Protein AF-A0A955FDB0-F1 (afdb_monomer_lite)

Sequence (196 aa):
MTDVDNLSTQLRLHGNIPQTVLEDDIQNKITALCETAIPAAVTSTDHKVEHRVDESGHRKRVITWLGKTAIELAEAGREYHFSDEAHERVAIEIQEAVDAQENLAAGTAKVFISPKMTEKDASKAVAMAENLYDEDSVRVSRAITDEKGEIVGRTMQSLLVRDIPLSAWVAMLEDEANIFGRSFDIEDRDSALSIM

Foldseek 3Di:
DAQQVLVVVVCVPPPDDDVLVVVVNVVVVVVVCQCVVDAFDKDKDKWFWDWDQDPVRDTFIFTDDSNDTQLVVLVCQVVSADDPLSVLVSVVSNVVSVCCRVPADAPDKDKDKQQAFFCVSPNPVRSVSNRRHFWIKIKIKHFDADPVRDGGIMMIIMTTHGDDDLVVLQVQQQDCPHPVNHHDDQPDSRGSSSSD

Structure (mmCIF, N/CA/C/O backbone):
data_AF-A0A955FDB0-F1
#
_entry.id   AF-A0A955FDB0-F1
#
loop_
_atom_site.group_PDB
_atom_site.id
_atom_site.type_symbol
_atom_site.label_atom_id
_atom_site.label_alt_id
_atom_site.label_comp_id
_atom_site.label_asym_id
_atom_site.label_entity_id
_atom_site.label_seq_id
_atom_site.pdbx_PDB_ins_code
_atom_site.Cartn_x
_atom_site.Cartn_y
_atom_site.Cartn_z
_atom_site.occupancy
_atom_site.B_iso_or_equiv
_atom_site.auth_seq_id
_atom_site.auth_comp_id
_atom_site.auth_asym_id
_atom_site.auth_atom_id
_atom_site.pdbx_PDB_model_num
ATOM 1 N N . MET A 1 1 ? 15.289 -6.212 0.039 1.00 39.00 1 MET A N 1
ATOM 2 C CA . MET A 1 1 ? 16.371 -5.236 0.339 1.00 39.00 1 MET A CA 1
ATOM 3 C C . MET A 1 1 ? 15.795 -3.828 0.186 1.00 39.00 1 MET A C 1
ATOM 5 O O . MET A 1 1 ? 16.240 -3.050 -0.640 1.00 39.00 1 MET A O 1
ATOM 9 N N . THR A 1 2 ? 14.706 -3.533 0.895 1.00 43.69 2 THR A N 1
ATOM 10 C CA . THR A 1 2 ? 13.618 -2.779 0.243 1.00 43.69 2 THR A CA 1
ATOM 11 C C . THR A 1 2 ? 13.486 -1.322 0.698 1.00 43.69 2 THR A C 1
ATOM 13 O O . THR A 1 2 ? 13.374 -0.471 -0.167 1.00 43.69 2 THR A O 1
ATOM 16 N N . ASP A 1 3 ? 13.714 -0.990 1.973 1.00 41.91 3 ASP A N 1
ATOM 17 C CA . ASP A 1 3 ? 13.825 0.422 2.425 1.00 41.91 3 ASP A CA 1
ATOM 18 C C . ASP A 1 3 ? 15.178 0.731 3.092 1.00 41.91 3 ASP A C 1
ATOM 20 O O . ASP A 1 3 ? 15.683 1.854 3.103 1.00 41.91 3 ASP A O 1
ATOM 24 N N . VAL A 1 4 ? 15.820 -0.315 3.609 1.00 38.53 4 VAL A N 1
ATOM 25 C CA . VAL A 1 4 ? 17.031 -0.259 4.435 1.00 38.53 4 VAL A CA 1
ATOM 26 C C . VAL A 1 4 ? 18.294 0.019 3.628 1.00 38.53 4 VAL A C 1
ATOM 28 O O . VAL A 1 4 ? 19.176 0.735 4.101 1.00 38.53 4 VAL A O 1
ATOM 31 N N . ASP A 1 5 ? 18.411 -0.553 2.429 1.00 40.97 5 ASP A N 1
ATOM 32 C CA . ASP A 1 5 ? 19.588 -0.358 1.581 1.00 40.97 5 ASP A CA 1
ATOM 33 C C . ASP A 1 5 ? 19.542 0.990 0.862 1.00 40.97 5 ASP A C 1
ATOM 35 O O . ASP A 1 5 ? 20.588 1.624 0.716 1.00 40.97 5 ASP A O 1
ATOM 39 N N . ASN A 1 6 ? 18.347 1.494 0.528 1.00 44.16 6 ASN A N 1
ATOM 40 C CA . ASN A 1 6 ? 18.182 2.874 0.073 1.00 44.16 6 ASN A CA 1
ATOM 41 C C . ASN A 1 6 ? 18.517 3.856 1.186 1.00 44.16 6 ASN A C 1
ATOM 43 O O . ASN A 1 6 ? 19.336 4.747 0.958 1.00 44.16 6 ASN A O 1
ATOM 47 N N . LEU A 1 7 ? 18.031 3.633 2.413 1.00 43.62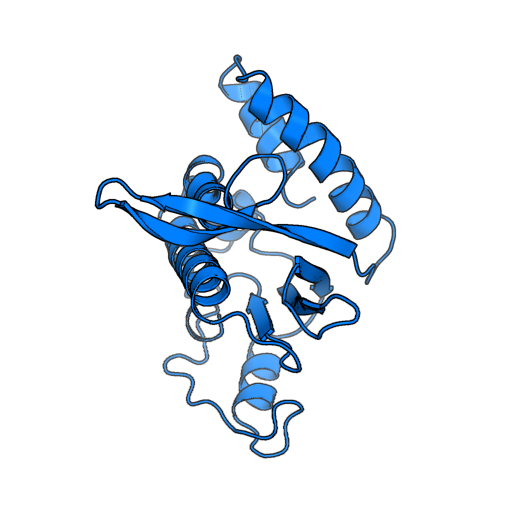 7 LEU A N 1
ATOM 48 C CA . LEU A 1 7 ? 18.454 4.444 3.547 1.00 43.62 7 LEU A CA 1
ATOM 49 C C . LEU A 1 7 ? 19.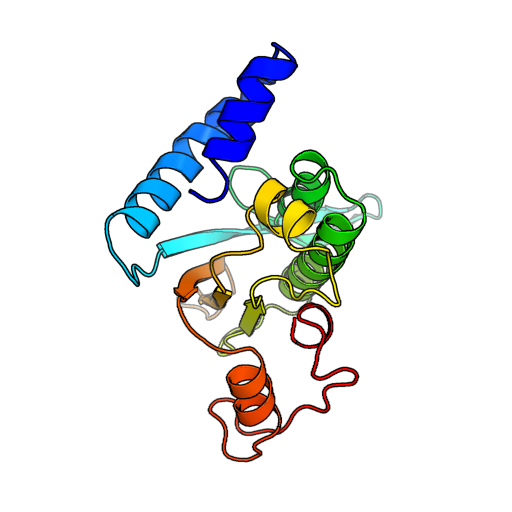966 4.325 3.784 1.00 43.62 7 LEU A C 1
ATOM 51 O O . LEU A 1 7 ? 20.645 5.335 3.877 1.00 43.62 7 LEU A O 1
ATOM 55 N N . SER A 1 8 ? 20.551 3.123 3.782 1.00 42.00 8 SER A N 1
ATOM 56 C CA . SER A 1 8 ? 22.002 2.911 3.936 1.00 42.00 8 SER A CA 1
ATOM 57 C C . SER A 1 8 ? 22.846 3.528 2.818 1.00 42.00 8 SER A C 1
ATOM 59 O O . SER A 1 8 ? 24.024 3.829 3.044 1.00 42.00 8 SER A O 1
ATOM 61 N N . THR A 1 9 ? 22.285 3.713 1.629 1.00 48.22 9 THR A N 1
ATOM 62 C CA . THR A 1 9 ? 22.948 4.370 0.499 1.00 48.22 9 THR A CA 1
ATOM 63 C C . THR A 1 9 ? 22.824 5.892 0.615 1.00 48.22 9 THR A C 1
ATOM 65 O O . THR A 1 9 ? 23.831 6.592 0.494 1.00 48.22 9 THR A O 1
ATOM 68 N N . GLN A 1 10 ? 21.647 6.401 0.996 1.00 48.19 10 GLN A N 1
ATOM 69 C CA . GLN A 1 10 ? 21.397 7.800 1.371 1.00 48.19 10 GLN A CA 1
ATOM 70 C C . GLN A 1 10 ? 22.292 8.252 2.547 1.00 48.19 10 GLN A C 1
ATOM 72 O O . GLN A 1 10 ? 22.900 9.326 2.514 1.00 48.19 10 GLN A O 1
ATOM 77 N N . LEU A 1 11 ? 22.476 7.373 3.540 1.00 45.81 11 LEU A N 1
ATOM 78 C CA . LEU A 1 11 ? 23.345 7.529 4.713 1.00 45.81 11 LEU A CA 1
ATOM 79 C C . LEU A 1 11 ? 24.805 7.819 4.342 1.00 45.81 11 LEU A C 1
ATOM 81 O O . LEU A 1 11 ? 25.493 8.555 5.052 1.00 45.81 11 LEU A O 1
ATOM 85 N N . ARG A 1 12 ? 25.289 7.257 3.228 1.00 44.06 12 ARG A N 1
ATOM 86 C CA . ARG A 1 12 ? 26.662 7.463 2.741 1.00 44.06 12 ARG A CA 1
ATOM 87 C C . ARG A 1 12 ? 26.838 8.765 1.959 1.00 44.06 12 ARG A C 1
ATOM 89 O O . ARG A 1 12 ? 27.968 9.236 1.864 1.00 44.06 12 ARG A O 1
ATOM 96 N N . LEU A 1 13 ? 25.765 9.331 1.403 1.00 44.97 13 LEU A N 1
ATOM 97 C CA . LEU A 1 13 ? 25.827 10.485 0.499 1.00 44.97 13 LEU A CA 1
ATOM 98 C C . LEU A 1 13 ? 25.692 11.843 1.212 1.00 44.97 13 LEU A C 1
ATOM 100 O O . LEU A 1 13 ? 26.330 12.799 0.773 1.00 44.97 13 LEU A O 1
ATOM 104 N N . HIS A 1 14 ? 24.930 11.944 2.313 1.00 48.31 14 HIS A N 1
ATOM 105 C CA . HIS A 1 14 ? 24.567 13.254 2.896 1.00 48.31 14 HIS A CA 1
ATOM 106 C C . HIS A 1 14 ? 24.883 13.469 4.389 1.00 48.31 14 HIS A C 1
ATOM 108 O O . HIS A 1 14 ? 24.742 14.584 4.888 1.00 48.31 14 HIS A O 1
ATOM 114 N N . GLY A 1 15 ? 25.410 12.463 5.093 1.00 39.22 15 GLY A N 1
ATOM 115 C CA . GLY A 1 15 ? 26.247 12.662 6.285 1.00 39.22 15 GLY A CA 1
ATOM 116 C C . GLY A 1 15 ? 25.622 13.264 7.555 1.00 39.22 15 GLY A C 1
ATOM 117 O O . GLY A 1 15 ? 26.367 13.471 8.505 1.00 39.22 15 GLY A O 1
ATOM 118 N N . ASN A 1 16 ? 24.313 13.516 7.636 1.00 47.44 16 ASN A N 1
ATOM 119 C CA . ASN A 1 16 ? 23.646 13.856 8.899 1.00 47.44 16 ASN A CA 1
ATOM 120 C C . ASN A 1 16 ? 22.201 13.354 8.910 1.00 47.44 16 ASN A C 1
ATOM 122 O O . ASN A 1 16 ? 21.414 13.703 8.037 1.00 47.44 16 ASN A O 1
ATOM 126 N N . ILE A 1 17 ? 21.860 12.562 9.928 1.00 54.31 17 ILE A N 1
ATOM 127 C CA . ILE A 1 17 ? 20.524 11.992 10.116 1.00 54.31 17 ILE A CA 1
ATOM 128 C C . ILE A 1 17 ? 19.883 12.691 11.317 1.00 54.31 17 ILE A C 1
ATOM 130 O O . ILE A 1 17 ? 20.486 12.703 12.396 1.00 54.31 17 ILE A O 1
ATOM 134 N N . PRO A 1 18 ? 18.668 13.241 11.190 1.00 53.69 18 PRO A N 1
ATOM 135 C CA . PRO A 1 18 ? 17.855 13.573 12.352 1.00 53.69 18 PRO A CA 1
ATOM 136 C C . PRO A 1 18 ? 17.627 12.312 13.199 1.00 53.69 18 PRO A C 1
ATOM 138 O O . PRO A 1 18 ? 17.233 11.281 12.668 1.00 53.69 18 PRO A O 1
ATOM 141 N N . GLN A 1 19 ? 17.858 12.374 14.512 1.00 55.62 19 GLN A N 1
ATOM 142 C CA . GLN A 1 19 ? 17.780 11.214 15.420 1.00 55.62 19 GLN A CA 1
ATOM 143 C C . GLN A 1 19 ? 16.490 10.382 15.249 1.00 55.62 19 GLN A C 1
ATOM 145 O O . GLN A 1 19 ? 16.528 9.158 15.298 1.00 55.62 19 GLN A O 1
ATOM 150 N N . THR A 1 20 ? 15.370 11.048 14.976 1.00 52.06 20 THR A N 1
ATOM 151 C CA . THR A 1 20 ? 14.062 10.429 14.735 1.00 52.06 20 THR A CA 1
ATOM 152 C C . THR A 1 20 ? 14.050 9.490 13.526 1.00 52.06 20 THR A C 1
ATOM 154 O O . THR A 1 20 ? 13.440 8.431 13.582 1.00 52.06 20 THR A O 1
ATOM 157 N N . VAL A 1 21 ? 14.775 9.823 12.456 1.00 52.16 21 VAL A N 1
ATOM 158 C CA . VAL A 1 21 ? 14.889 8.984 11.250 1.00 52.16 21 VAL A CA 1
ATOM 159 C C . VAL A 1 21 ? 15.748 7.744 11.522 1.00 52.16 21 VAL A C 1
ATOM 161 O O . VAL A 1 21 ? 15.474 6.675 10.989 1.00 52.16 21 VAL A O 1
ATOM 164 N N . LEU A 1 22 ? 16.761 7.854 12.389 1.00 56.25 22 LEU A N 1
ATOM 165 C CA . LEU A 1 22 ? 17.596 6.715 12.792 1.00 56.25 22 LEU A CA 1
ATOM 166 C C . LEU A 1 22 ? 16.830 5.715 13.680 1.00 56.25 22 LEU A C 1
ATOM 168 O O . LEU A 1 22 ? 17.062 4.510 13.607 1.00 56.25 22 LEU A O 1
ATOM 172 N N . GLU A 1 23 ? 15.933 6.203 14.534 1.00 59.88 23 GLU A N 1
ATOM 173 C CA . GLU A 1 23 ? 15.084 5.354 15.380 1.00 59.88 23 GLU A CA 1
ATOM 174 C C . GLU A 1 23 ? 14.029 4.606 14.549 1.00 59.88 23 GLU A C 1
ATOM 176 O O . GLU A 1 23 ? 13.875 3.392 14.721 1.00 59.88 23 GLU A O 1
ATOM 181 N N . ASP A 1 24 ? 13.396 5.297 13.593 1.00 54.91 24 ASP A N 1
ATOM 182 C CA . ASP A 1 24 ? 12.480 4.701 12.611 1.00 54.91 24 ASP A CA 1
ATOM 183 C C . ASP A 1 24 ? 13.201 3.628 11.758 1.00 54.91 24 ASP A C 1
ATOM 185 O O . ASP A 1 24 ? 12.684 2.527 11.554 1.00 54.91 24 ASP A O 1
ATOM 189 N N . ASP A 1 25 ? 14.441 3.899 11.329 1.00 54.38 25 ASP A N 1
ATOM 190 C CA . ASP A 1 25 ? 15.297 2.979 10.562 1.00 54.38 25 ASP A CA 1
ATOM 191 C C . ASP A 1 25 ? 15.570 1.660 11.295 1.00 54.38 25 ASP A C 1
ATOM 193 O O . ASP A 1 25 ? 15.424 0.580 10.724 1.00 54.38 25 ASP A O 1
ATOM 197 N N . ILE A 1 26 ? 15.946 1.712 12.575 1.00 58.22 26 ILE A N 1
ATOM 198 C CA . ILE A 1 26 ? 16.272 0.501 13.344 1.00 58.22 26 ILE A CA 1
ATOM 199 C C . ILE A 1 26 ? 15.044 -0.403 13.502 1.00 58.22 26 ILE A C 1
ATOM 201 O O . ILE A 1 26 ? 15.172 -1.628 13.427 1.00 58.22 26 ILE A O 1
ATOM 205 N N . GLN A 1 27 ? 13.858 0.172 13.703 1.00 57.81 27 GLN A N 1
ATOM 206 C CA . GLN A 1 27 ? 12.630 -0.614 13.821 1.00 57.81 27 GLN A CA 1
ATOM 207 C C . GLN A 1 27 ? 12.200 -1.201 12.473 1.00 57.81 27 GLN A C 1
ATOM 209 O O . GLN A 1 27 ? 11.900 -2.395 12.404 1.00 57.81 27 GLN A O 1
ATOM 214 N N . ASN A 1 28 ? 12.278 -0.425 11.389 1.00 56.22 28 ASN A N 1
ATOM 215 C CA . ASN A 1 28 ? 11.983 -0.914 10.041 1.00 56.22 28 ASN A CA 1
ATOM 216 C C . ASN A 1 28 ? 12.984 -1.986 9.574 1.00 56.22 28 ASN A C 1
ATOM 218 O O . ASN A 1 28 ? 12.590 -2.948 8.918 1.00 56.22 28 ASN A O 1
ATOM 222 N N . LYS A 1 29 ? 14.257 -1.905 9.987 1.00 55.75 29 LYS A N 1
ATOM 223 C CA . LYS A 1 29 ? 15.286 -2.929 9.727 1.00 55.75 29 LYS A CA 1
ATOM 224 C C . LYS A 1 29 ? 14.931 -4.304 10.273 1.00 55.75 29 LYS A C 1
ATOM 226 O O . LYS A 1 29 ? 15.242 -5.304 9.629 1.00 55.75 29 LYS A O 1
ATOM 231 N N . ILE A 1 30 ? 14.294 -4.373 11.441 1.00 56.62 30 ILE A N 1
ATOM 232 C CA . ILE A 1 30 ? 13.866 -5.649 12.030 1.00 56.62 30 ILE A CA 1
ATOM 233 C C . ILE A 1 30 ? 12.756 -6.267 11.172 1.00 56.62 30 ILE A C 1
ATOM 235 O O . ILE A 1 30 ? 12.824 -7.452 10.850 1.00 56.62 30 ILE A O 1
ATOM 239 N N . THR A 1 31 ? 11.784 -5.459 10.748 1.00 55.47 31 THR A N 1
ATOM 240 C CA . THR A 1 31 ? 10.697 -5.877 9.851 1.00 55.47 31 THR A CA 1
ATOM 241 C C . THR A 1 31 ? 11.243 -6.349 8.502 1.00 55.47 31 THR A C 1
ATOM 243 O O . THR A 1 31 ? 10.979 -7.480 8.097 1.00 55.47 31 THR A O 1
ATOM 246 N N . ALA A 1 32 ? 12.110 -5.555 7.867 1.00 53.19 32 ALA A N 1
ATOM 247 C CA . ALA A 1 32 ? 12.713 -5.873 6.575 1.00 53.19 32 ALA A CA 1
ATOM 248 C C . ALA A 1 32 ? 13.613 -7.121 6.620 1.00 53.19 32 ALA A C 1
ATOM 250 O O . ALA A 1 32 ? 13.624 -7.916 5.676 1.00 53.19 32 ALA A O 1
ATOM 251 N N . LEU A 1 33 ? 14.361 -7.327 7.713 1.00 53.31 33 LEU A N 1
ATOM 252 C CA . LEU A 1 33 ? 15.160 -8.538 7.914 1.00 53.31 33 LEU A CA 1
ATOM 253 C C . LEU A 1 33 ? 14.261 -9.773 8.010 1.00 53.31 33 LEU A C 1
ATOM 255 O O . LEU A 1 33 ? 14.565 -10.788 7.388 1.00 53.31 33 LEU A O 1
ATOM 259 N N . CYS A 1 34 ? 13.154 -9.687 8.751 1.00 54.22 34 CYS A N 1
ATOM 260 C CA . CYS A 1 34 ? 12.182 -10.772 8.857 1.00 54.22 34 CYS A CA 1
ATOM 261 C C . CYS A 1 34 ? 11.535 -11.096 7.501 1.00 54.22 34 CYS A C 1
ATOM 263 O O . CYS A 1 34 ? 11.478 -12.268 7.132 1.00 54.22 34 CYS A O 1
ATOM 265 N N . GLU A 1 35 ? 11.123 -10.084 6.736 1.00 51.94 35 GLU A N 1
ATOM 266 C CA . GLU A 1 35 ? 10.521 -10.252 5.402 1.00 51.94 35 GLU A CA 1
ATOM 267 C C . GLU A 1 35 ? 11.510 -10.805 4.370 1.00 51.94 35 GLU A C 1
ATOM 269 O O . GLU A 1 35 ? 11.160 -11.651 3.550 1.00 51.94 35 GLU A O 1
ATOM 274 N N . THR A 1 36 ? 12.777 -10.385 4.437 1.00 55.22 36 THR A N 1
ATOM 275 C CA . THR A 1 36 ? 13.819 -10.862 3.515 1.00 55.22 36 THR A CA 1
ATOM 276 C C . THR A 1 36 ? 14.279 -12.282 3.856 1.00 55.22 36 THR A C 1
ATOM 278 O O . THR A 1 36 ? 14.560 -13.075 2.956 1.00 55.22 36 THR A O 1
ATOM 281 N N . ALA A 1 37 ? 14.381 -12.618 5.147 1.00 52.97 37 ALA A N 1
ATOM 282 C CA . ALA A 1 37 ? 14.891 -13.909 5.608 1.00 52.97 37 ALA A CA 1
ATOM 283 C C . ALA A 1 37 ? 13.845 -15.032 5.557 1.00 52.97 37 ALA A C 1
ATOM 285 O O . ALA A 1 37 ? 14.215 -16.207 5.498 1.00 52.97 37 ALA A O 1
ATOM 286 N N . ILE A 1 38 ? 12.555 -14.690 5.583 1.00 58.19 38 ILE A N 1
ATOM 287 C CA . ILE A 1 38 ? 11.449 -15.645 5.567 1.00 58.19 38 ILE A CA 1
ATOM 288 C C . ILE A 1 38 ? 10.557 -15.304 4.366 1.00 58.19 38 ILE A C 1
ATOM 290 O O . ILE A 1 38 ? 9.699 -14.427 4.468 1.00 58.19 38 ILE A O 1
ATOM 294 N N . PRO A 1 39 ? 10.741 -15.987 3.219 1.00 57.38 39 PRO A N 1
ATOM 295 C CA . PRO A 1 39 ? 9.884 -15.798 2.056 1.00 57.38 39 PRO A CA 1
ATOM 296 C C . PRO A 1 39 ? 8.407 -15.942 2.437 1.00 57.38 39 PRO A C 1
ATOM 298 O O . PRO A 1 39 ? 8.031 -16.910 3.101 1.00 57.38 39 PRO A O 1
ATOM 301 N N . ALA A 1 40 ? 7.591 -14.979 2.010 1.00 62.31 40 ALA A N 1
ATOM 302 C CA . ALA A 1 40 ? 6.172 -14.869 2.345 1.00 62.31 40 ALA A CA 1
ATOM 303 C C . ALA A 1 40 ? 5.853 -14.675 3.844 1.00 62.31 40 ALA A C 1
ATOM 305 O O . ALA A 1 40 ? 4.751 -15.006 4.294 1.00 62.31 40 ALA A O 1
ATOM 306 N N . ALA A 1 41 ? 6.787 -14.134 4.634 1.00 65.94 41 ALA A N 1
ATOM 307 C CA . ALA A 1 41 ? 6.455 -13.659 5.969 1.00 65.94 41 ALA A CA 1
ATOM 308 C C . ALA A 1 41 ? 5.400 -12.556 5.892 1.00 65.94 41 ALA A C 1
ATOM 310 O O . ALA A 1 41 ? 5.546 -11.575 5.168 1.00 65.94 41 ALA A O 1
ATOM 311 N N . VAL A 1 42 ? 4.346 -12.736 6.683 1.00 78.00 42 VAL A N 1
ATOM 312 C CA . VAL A 1 42 ? 3.351 -11.700 6.922 1.00 78.00 42 VAL A CA 1
ATOM 313 C C . VAL A 1 42 ? 3.807 -10.910 8.136 1.00 78.00 42 VAL A C 1
ATOM 315 O O . VAL A 1 42 ? 3.817 -11.436 9.254 1.00 78.00 42 VAL A O 1
ATOM 318 N N . THR A 1 43 ? 4.183 -9.655 7.935 1.00 77.19 43 THR A N 1
ATOM 319 C CA . THR A 1 43 ? 4.464 -8.739 9.042 1.00 77.19 43 THR A CA 1
ATOM 320 C C . THR A 1 43 ? 3.171 -8.104 9.506 1.00 77.19 43 THR A C 1
ATOM 322 O O . THR A 1 43 ? 2.231 -7.940 8.734 1.00 77.19 43 THR A O 1
ATOM 325 N N . SER A 1 44 ? 3.063 -7.849 10.806 1.00 82.00 44 SER A N 1
ATOM 326 C CA . SER A 1 44 ? 1.869 -7.252 11.402 1.00 82.00 44 SER A CA 1
ATOM 327 C C . SER A 1 44 ? 2.269 -6.040 12.222 1.00 82.00 44 SER A C 1
ATOM 329 O O . SER A 1 44 ? 3.160 -6.124 13.067 1.00 82.00 44 SER A O 1
ATOM 331 N N . THR A 1 45 ? 1.579 -4.938 11.972 1.00 82.88 45 THR A N 1
ATOM 332 C CA . THR A 1 45 ? 1.832 -3.643 12.585 1.00 82.88 45 THR A CA 1
ATOM 333 C C . THR A 1 45 ? 0.522 -3.091 13.115 1.00 82.88 45 THR A C 1
ATOM 335 O O . THR A 1 45 ? -0.459 -2.986 12.378 1.00 82.88 45 THR A O 1
ATOM 338 N N . ASP A 1 46 ? 0.510 -2.707 14.387 1.00 86.00 46 ASP A N 1
ATOM 339 C CA . ASP A 1 46 ? -0.658 -2.097 15.010 1.00 86.00 46 ASP A CA 1
ATOM 340 C C . ASP A 1 46 ? -0.470 -0.584 15.111 1.00 86.00 46 ASP A C 1
ATOM 342 O O . ASP A 1 46 ? 0.493 -0.075 15.687 1.00 86.00 46 ASP A O 1
ATOM 346 N N . HIS A 1 47 ? -1.419 0.142 14.535 1.00 88.44 47 HIS A N 1
ATOM 347 C CA . HIS A 1 47 ? -1.533 1.585 14.628 1.00 88.44 47 HIS A CA 1
ATOM 348 C C . HIS A 1 47 ? -2.565 1.937 15.693 1.00 88.44 47 HIS A C 1
ATOM 350 O O . HIS A 1 47 ? -3.608 1.286 15.838 1.00 88.44 47 HIS A O 1
ATOM 356 N N . LYS A 1 48 ? -2.306 3.024 16.410 1.00 89.81 48 LYS A N 1
ATOM 357 C CA . LYS A 1 48 ? -3.211 3.528 17.435 1.00 89.81 48 LYS A CA 1
ATOM 358 C C . LYS A 1 48 ? -4.210 4.493 16.812 1.00 89.81 48 LYS A C 1
ATOM 360 O O . LYS A 1 48 ? -3.849 5.311 15.969 1.00 89.81 48 LYS A O 1
ATOM 365 N N . VAL A 1 49 ? -5.467 4.421 17.243 1.00 90.75 49 VAL A N 1
ATOM 366 C CA . VAL A 1 49 ? -6.452 5.453 16.918 1.00 90.75 49 VAL A CA 1
ATOM 367 C C . VAL A 1 49 ? -6.474 6.480 18.040 1.00 90.75 49 VAL A C 1
ATOM 369 O O . VAL A 1 49 ? -6.732 6.179 19.205 1.00 90.75 49 VAL A O 1
ATOM 372 N N . GLU A 1 50 ? -6.202 7.721 17.672 1.00 89.56 50 GLU A N 1
ATOM 373 C CA . GLU A 1 50 ? -6.245 8.879 18.547 1.00 89.56 50 GLU A CA 1
ATOM 374 C C . GLU A 1 50 ? -7.294 9.862 18.048 1.00 89.56 50 GLU A C 1
ATOM 376 O O . GLU A 1 50 ? -7.768 9.799 16.915 1.00 89.56 50 GLU A O 1
ATOM 381 N N . HIS A 1 51 ? -7.671 10.795 18.913 1.00 87.38 51 HIS A N 1
ATOM 382 C CA . HIS A 1 51 ? -8.488 11.918 18.501 1.00 87.38 51 HIS A CA 1
ATOM 383 C C . HIS A 1 51 ? -7.743 13.204 18.814 1.00 87.38 51 HIS A C 1
ATOM 385 O O . HIS A 1 51 ? -7.405 13.450 19.972 1.00 87.38 51 HIS A O 1
ATOM 391 N N . ARG A 1 52 ? -7.513 14.018 17.789 1.00 86.75 52 ARG A N 1
ATOM 392 C CA . ARG A 1 52 ? -6.863 15.323 17.906 1.00 86.75 52 ARG A CA 1
ATOM 393 C C . ARG A 1 52 ? -7.876 16.419 17.613 1.00 86.75 52 ARG A C 1
ATOM 395 O O . ARG A 1 52 ? -8.844 16.186 16.897 1.00 86.75 52 ARG A O 1
ATOM 402 N N . VAL A 1 53 ? -7.683 17.585 18.211 1.00 84.25 53 VAL A N 1
ATOM 403 C CA . VAL A 1 53 ? -8.480 18.774 17.900 1.00 84.25 53 VAL A CA 1
ATOM 404 C C . VAL A 1 53 ? -7.727 19.534 16.817 1.00 84.25 53 VAL A C 1
ATOM 406 O O . VAL A 1 53 ? -6.544 19.813 16.996 1.00 84.25 53 VAL A O 1
ATOM 409 N N . ASP A 1 54 ? -8.374 19.787 15.685 1.00 81.50 54 ASP A N 1
ATOM 410 C CA . ASP A 1 54 ? -7.788 20.584 14.612 1.00 81.50 54 ASP A CA 1
ATOM 411 C C . ASP A 1 54 ? -7.804 22.087 14.940 1.00 81.50 54 ASP A C 1
ATOM 413 O O . ASP A 1 54 ? -8.350 22.524 15.956 1.00 81.50 54 ASP A O 1
ATOM 417 N N . GLU A 1 55 ? -7.201 22.898 14.069 1.00 79.44 55 GLU A N 1
ATOM 418 C CA . GLU A 1 55 ? -7.114 24.356 14.236 1.00 79.44 55 GLU A CA 1
ATOM 419 C C . GLU A 1 55 ? -8.486 25.045 14.317 1.00 79.44 55 GLU A C 1
ATOM 421 O O . GLU A 1 55 ? -8.609 26.137 14.869 1.00 79.44 55 GLU A O 1
ATOM 426 N N . SER A 1 56 ? -9.532 24.396 13.802 1.00 80.19 56 SER A N 1
ATOM 427 C CA . SER A 1 56 ? -10.911 24.884 13.834 1.00 80.19 56 SER A CA 1
ATOM 428 C C . SER A 1 56 ? -11.697 24.424 15.068 1.00 80.19 56 SER A C 1
ATOM 430 O O . SER A 1 56 ? -12.869 24.770 15.218 1.00 80.19 56 SER A O 1
ATOM 432 N N . GLY A 1 57 ? -11.066 23.667 15.971 1.00 80.88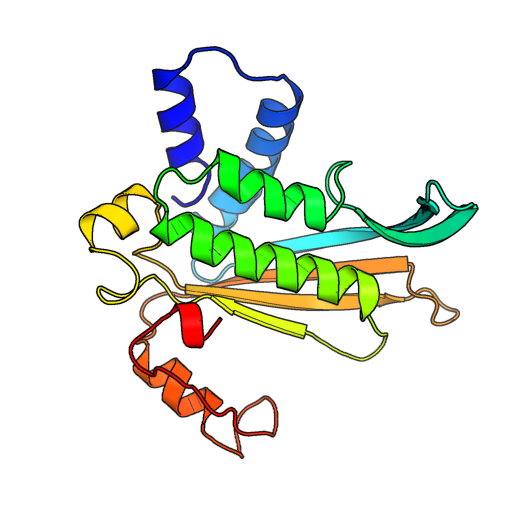 57 GLY A N 1
ATOM 433 C CA . GLY A 1 57 ? -11.690 23.146 17.184 1.00 80.88 57 GLY A CA 1
ATOM 434 C C . GLY A 1 57 ? -12.458 21.836 16.986 1.00 80.88 57 GLY A C 1
ATOM 435 O O . GLY A 1 57 ? -13.073 21.350 17.939 1.00 80.88 57 GLY A O 1
ATOM 436 N N . HIS A 1 58 ? -12.428 21.234 15.793 1.00 81.94 58 HIS A N 1
ATOM 437 C CA . HIS A 1 58 ? -13.113 19.973 15.529 1.00 81.94 58 HIS A CA 1
ATOM 438 C C . HIS A 1 58 ? -12.248 18.780 15.927 1.00 81.94 58 HIS A C 1
ATOM 440 O O . HIS A 1 58 ? -11.038 18.734 15.708 1.00 81.94 58 HIS A O 1
ATOM 446 N N . ARG A 1 59 ? -12.886 17.775 16.532 1.00 82.31 59 ARG A N 1
ATOM 447 C CA . ARG A 1 59 ? -12.221 16.534 16.925 1.00 82.31 59 ARG A CA 1
ATOM 448 C C . ARG A 1 59 ? -12.099 15.621 15.705 1.00 82.31 59 ARG A C 1
ATOM 450 O O . ARG A 1 59 ? -13.094 15.057 15.261 1.00 82.31 59 ARG A O 1
ATOM 457 N N . LYS A 1 60 ? -10.881 15.438 15.200 1.00 85.06 60 LYS A N 1
ATOM 458 C CA . LYS A 1 60 ? -10.559 14.529 14.097 1.00 85.06 60 LYS A CA 1
ATOM 459 C C . LYS A 1 60 ? -9.993 13.219 14.637 1.00 85.06 60 LYS A C 1
ATOM 461 O O . LYS A 1 60 ? -9.138 13.218 15.526 1.00 85.06 60 LYS A O 1
ATOM 466 N N . ARG A 1 61 ? -10.456 12.097 14.084 1.00 87.31 61 ARG A N 1
ATOM 467 C CA . ARG A 1 61 ? -9.806 10.794 14.262 1.00 87.31 61 ARG A CA 1
ATOM 468 C C . ARG A 1 61 ? -8.467 10.808 13.527 1.00 87.31 61 ARG A C 1
ATOM 470 O O . ARG A 1 61 ? -8.410 11.215 12.370 1.00 87.31 61 ARG A O 1
ATOM 477 N N . VAL A 1 62 ? -7.410 10.362 14.191 1.00 90.81 62 VAL A N 1
ATOM 478 C CA . VAL A 1 62 ? -6.053 10.298 13.645 1.00 90.81 62 VAL A CA 1
ATOM 479 C C . VAL A 1 62 ? -5.498 8.906 13.893 1.00 90.81 62 VAL A C 1
ATOM 481 O O . VAL A 1 62 ? -5.564 8.406 15.014 1.00 90.81 62 VAL A O 1
ATOM 484 N N . ILE A 1 63 ? -4.973 8.275 12.847 1.00 88.38 63 ILE A N 1
ATOM 485 C CA . ILE A 1 63 ? -4.295 6.981 12.959 1.00 88.38 63 ILE A CA 1
ATOM 486 C C . ILE A 1 63 ? -2.809 7.270 13.113 1.00 88.38 63 ILE A C 1
ATOM 488 O O . ILE A 1 63 ? -2.239 7.946 12.258 1.00 88.38 63 ILE A O 1
ATOM 492 N N . THR A 1 64 ? -2.192 6.788 14.189 1.00 84.50 64 THR A N 1
ATOM 493 C CA . THR A 1 64 ? -0.781 7.045 14.484 1.00 84.50 64 THR A CA 1
ATOM 494 C C . THR A 1 64 ? 0.053 5.772 14.516 1.00 84.50 64 THR A C 1
ATOM 496 O O . THR A 1 64 ? -0.377 4.726 15.010 1.00 84.50 64 THR A O 1
ATOM 499 N N . TRP A 1 65 ? 1.274 5.888 14.003 1.00 77.19 65 TRP A N 1
ATOM 500 C CA . TRP A 1 65 ? 2.311 4.870 14.037 1.00 77.19 65 TRP A CA 1
ATOM 501 C C . TRP A 1 65 ? 3.666 5.534 14.295 1.00 77.19 65 TRP A C 1
ATOM 503 O O . TRP A 1 65 ? 3.969 6.570 13.712 1.00 77.19 65 TRP A O 1
ATOM 513 N N . LEU A 1 66 ? 4.446 4.982 15.229 1.00 69.75 66 LEU A N 1
ATOM 514 C CA . LEU A 1 66 ? 5.764 5.509 15.631 1.00 69.75 66 LEU A CA 1
ATOM 515 C C . LEU A 1 66 ? 5.775 7.020 15.949 1.00 69.75 66 LEU A C 1
ATOM 517 O O . LEU A 1 66 ? 6.726 7.738 15.673 1.00 69.75 66 LEU A O 1
ATOM 521 N N . GLY A 1 67 ? 4.685 7.529 16.532 1.00 68.75 67 GLY A N 1
ATOM 522 C CA . GLY A 1 67 ? 4.553 8.946 16.890 1.00 68.75 67 GLY A CA 1
ATOM 523 C C . GLY A 1 67 ? 4.166 9.881 15.736 1.00 68.75 67 GLY A C 1
ATOM 524 O O . GLY A 1 67 ? 3.831 11.035 16.004 1.00 68.75 67 GLY A O 1
ATOM 525 N N . LYS A 1 68 ? 4.118 9.384 14.496 1.00 78.19 68 LYS A N 1
ATOM 526 C CA . LYS A 1 68 ? 3.623 10.091 13.307 1.00 78.19 68 LYS A CA 1
ATOM 527 C C . LYS A 1 68 ? 2.197 9.665 12.979 1.00 78.19 68 LYS A C 1
ATOM 529 O O . LYS A 1 68 ? 1.733 8.605 13.402 1.00 78.19 68 LYS A O 1
ATOM 534 N N . THR A 1 69 ? 1.467 10.490 12.248 1.00 85.06 69 THR A N 1
ATOM 535 C CA . THR A 1 69 ? 0.203 10.076 11.634 1.00 85.06 69 THR A CA 1
ATOM 536 C C . THR A 1 69 ? 0.473 9.175 10.427 1.00 85.06 69 THR A C 1
ATOM 538 O O . THR A 1 69 ? 1.537 9.245 9.819 1.00 85.06 69 THR A O 1
ATOM 541 N N . ALA A 1 70 ? -0.489 8.331 10.053 1.00 82.06 70 ALA A N 1
ATOM 542 C CA . ALA A 1 70 ? -0.372 7.503 8.851 1.00 82.06 70 ALA A CA 1
ATOM 543 C C . ALA A 1 70 ? -0.159 8.347 7.578 1.00 82.06 70 ALA A C 1
ATOM 545 O O . ALA A 1 70 ? 0.529 7.906 6.665 1.00 82.06 70 ALA A O 1
ATOM 546 N N . ILE A 1 71 ? -0.716 9.564 7.546 1.00 86.38 71 ILE A N 1
ATOM 547 C CA . ILE A 1 71 ? -0.546 10.516 6.442 1.00 86.38 71 ILE A CA 1
ATOM 548 C C . ILE A 1 71 ? 0.886 11.060 6.430 1.00 86.38 71 ILE A C 1
ATOM 550 O O . ILE A 1 71 ? 1.551 10.950 5.411 1.00 86.38 71 ILE A O 1
ATOM 554 N N . GLU A 1 72 ? 1.391 11.555 7.566 1.00 82.69 72 GLU A N 1
ATOM 555 C CA . GLU A 1 72 ? 2.778 12.048 7.692 1.00 82.69 72 GLU A CA 1
ATOM 556 C C . GLU A 1 72 ? 3.803 10.967 7.319 1.00 82.69 72 GLU A C 1
ATOM 558 O O . GLU A 1 72 ? 4.836 11.249 6.718 1.00 82.69 72 GLU A O 1
ATOM 563 N N . LEU A 1 73 ? 3.523 9.713 7.677 1.00 80.69 73 LEU A N 1
ATOM 564 C CA . LEU A 1 73 ? 4.360 8.582 7.302 1.00 80.69 73 LEU A CA 1
ATOM 565 C C . LEU A 1 73 ? 4.356 8.346 5.784 1.00 80.69 73 LEU A C 1
ATOM 567 O O . LEU A 1 73 ? 5.421 8.149 5.208 1.00 80.69 73 LEU A O 1
ATOM 571 N N . ALA A 1 74 ? 3.184 8.369 5.144 1.00 83.94 74 ALA A N 1
ATOM 572 C CA . ALA A 1 74 ? 3.085 8.234 3.692 1.00 83.94 74 ALA A CA 1
ATOM 573 C C . ALA A 1 74 ? 3.773 9.410 2.976 1.00 83.94 74 ALA A C 1
ATOM 575 O O . ALA A 1 74 ? 4.513 9.207 2.020 1.00 83.94 74 ALA A O 1
ATOM 576 N N . GLU A 1 75 ? 3.608 10.636 3.479 1.00 81.81 75 GLU A N 1
ATOM 577 C CA . GLU A 1 75 ? 4.271 11.834 2.952 1.00 81.81 75 GLU A CA 1
ATOM 578 C C . GLU A 1 75 ? 5.798 11.749 3.040 1.00 81.81 75 GLU A C 1
ATOM 580 O O . GLU A 1 75 ? 6.478 12.142 2.090 1.00 81.81 75 GLU A O 1
ATOM 585 N N . ALA A 1 76 ? 6.339 11.166 4.116 1.00 73.88 76 ALA A N 1
ATOM 586 C CA . ALA A 1 76 ? 7.774 10.917 4.250 1.00 73.88 76 ALA A CA 1
ATOM 587 C C . ALA A 1 76 ? 8.328 10.011 3.131 1.00 73.88 76 ALA A C 1
ATOM 589 O O . ALA A 1 76 ? 9.514 10.087 2.822 1.00 73.88 76 ALA A O 1
ATOM 590 N N . GLY A 1 77 ? 7.478 9.230 2.451 1.00 71.56 77 GLY A N 1
ATOM 591 C CA . GLY A 1 77 ? 7.819 8.513 1.217 1.00 71.56 77 GLY A CA 1
ATOM 592 C C . GLY A 1 77 ? 8.472 9.404 0.153 1.00 71.56 77 GLY A C 1
ATOM 593 O O . GLY A 1 77 ? 9.401 8.975 -0.530 1.00 71.56 77 GLY A O 1
ATOM 594 N N . ARG A 1 78 ? 8.060 10.677 0.051 1.00 79.00 78 ARG A N 1
ATOM 595 C CA . ARG A 1 78 ? 8.645 11.644 -0.898 1.00 79.00 78 ARG A CA 1
ATOM 596 C C . ARG A 1 78 ? 10.085 12.018 -0.560 1.00 79.00 78 ARG A C 1
ATOM 598 O O . ARG A 1 78 ? 10.813 12.449 -1.445 1.00 79.00 78 ARG A O 1
ATOM 605 N N . GLU A 1 79 ? 10.488 11.875 0.699 1.00 75.06 79 GLU A N 1
ATOM 606 C CA . GLU A 1 79 ? 11.868 12.110 1.131 1.00 75.06 79 GLU A CA 1
ATOM 607 C C . GLU A 1 79 ? 12.769 10.900 0.828 1.00 75.06 79 GLU A C 1
ATOM 609 O O . GLU A 1 79 ? 13.985 11.050 0.706 1.00 75.06 79 GLU A O 1
ATOM 614 N N . TYR A 1 80 ? 12.182 9.707 0.681 1.00 67.88 80 TYR A N 1
ATOM 615 C CA . TYR A 1 80 ? 12.912 8.474 0.377 1.00 67.88 80 TYR A CA 1
ATOM 616 C C . TYR A 1 80 ? 13.147 8.260 -1.117 1.00 67.88 80 TYR A C 1
ATOM 618 O O . TYR A 1 80 ? 14.211 7.764 -1.495 1.00 67.88 80 TYR A O 1
ATOM 626 N N . HIS A 1 81 ? 12.175 8.645 -1.941 1.00 78.50 81 HIS A N 1
ATOM 627 C CA . HIS A 1 81 ? 12.221 8.494 -3.390 1.00 78.50 81 HIS A CA 1
ATOM 628 C C . HIS A 1 81 ? 12.813 9.723 -4.083 1.00 78.50 81 HIS A C 1
ATOM 630 O O . HIS A 1 81 ? 12.587 10.856 -3.657 1.00 78.50 81 HIS A O 1
ATOM 636 N N . PHE A 1 82 ? 13.547 9.513 -5.176 1.00 83.31 82 PHE A N 1
ATOM 637 C CA . PHE A 1 82 ? 14.231 10.592 -5.900 1.00 83.31 82 PHE A CA 1
ATOM 638 C C . PHE A 1 82 ? 13.579 10.944 -7.232 1.00 83.31 82 PHE A C 1
ATOM 640 O O . PHE A 1 82 ? 13.695 12.079 -7.692 1.00 83.31 82 PHE A O 1
ATOM 647 N N . SER A 1 83 ? 12.971 9.955 -7.873 1.00 86.12 83 SER A N 1
ATOM 648 C CA . SER A 1 83 ? 12.348 10.080 -9.183 1.00 86.12 83 SER A CA 1
ATOM 649 C C . SER A 1 83 ? 10.896 10.537 -9.083 1.00 86.12 83 SER A C 1
ATOM 651 O O . SER A 1 83 ? 10.166 10.150 -8.165 1.00 86.12 83 SER A O 1
ATOM 653 N N . ASP A 1 84 ? 10.472 11.328 -10.069 1.00 93.19 84 ASP A N 1
ATOM 654 C CA . ASP A 1 84 ? 9.084 11.778 -10.185 1.00 93.19 84 ASP A CA 1
ATOM 655 C C . ASP A 1 84 ? 8.146 10.566 -10.338 1.00 93.19 84 ASP A C 1
ATOM 657 O O . ASP A 1 84 ? 7.073 10.521 -9.738 1.00 93.19 84 ASP A O 1
ATOM 661 N N . GLU A 1 85 ? 8.588 9.526 -11.051 1.00 91.50 85 GLU A N 1
ATOM 662 C CA . GLU A 1 85 ? 7.847 8.279 -11.234 1.00 91.50 85 GLU A CA 1
ATOM 663 C C . GLU A 1 85 ? 7.554 7.571 -9.902 1.00 91.50 85 GLU A C 1
ATOM 665 O O . GLU A 1 85 ? 6.453 7.061 -9.686 1.00 91.50 85 GLU A O 1
ATOM 670 N N . ALA A 1 86 ? 8.517 7.540 -8.976 1.00 87.00 86 ALA A N 1
ATOM 671 C CA . ALA A 1 86 ? 8.298 6.964 -7.653 1.00 87.00 86 ALA A CA 1
ATOM 672 C C . ALA A 1 86 ? 7.411 7.866 -6.777 1.00 87.00 86 ALA A C 1
ATOM 674 O O . ALA A 1 86 ? 6.618 7.364 -5.979 1.00 87.00 86 ALA A O 1
ATOM 675 N N . HIS A 1 87 ? 7.466 9.190 -6.953 1.00 90.38 87 HIS A N 1
ATOM 676 C CA . HIS A 1 87 ? 6.583 10.125 -6.244 1.00 90.38 87 HIS A CA 1
ATOM 677 C C . HIS A 1 87 ? 5.106 9.976 -6.625 1.00 90.38 87 HIS A C 1
ATOM 679 O O . HIS A 1 87 ? 4.250 10.220 -5.770 1.00 90.38 87 HIS A O 1
ATOM 685 N N . GLU A 1 88 ? 4.791 9.532 -7.844 1.00 94.06 88 GLU A N 1
ATOM 686 C CA . GLU A 1 88 ? 3.410 9.210 -8.244 1.00 94.06 88 GLU A CA 1
ATOM 687 C C . GLU A 1 88 ? 2.817 8.081 -7.386 1.00 94.06 88 GLU A C 1
ATOM 689 O O . GLU A 1 88 ? 1.667 8.156 -6.953 1.00 94.06 88 GLU A O 1
ATOM 694 N N . ARG A 1 89 ? 3.618 7.075 -7.010 1.00 91.69 89 ARG A N 1
ATOM 695 C CA . ARG A 1 89 ? 3.177 6.038 -6.058 1.00 91.69 89 ARG A CA 1
ATOM 696 C C . ARG A 1 89 ? 2.899 6.598 -4.682 1.00 91.69 89 ARG A C 1
ATOM 698 O O . ARG A 1 89 ? 1.894 6.249 -4.065 1.00 91.69 89 ARG A O 1
ATOM 705 N N . VAL A 1 90 ? 3.778 7.479 -4.210 1.00 88.06 90 VAL A N 1
ATOM 706 C CA . VAL A 1 90 ? 3.618 8.109 -2.898 1.00 88.06 90 VAL A CA 1
ATOM 707 C C . VAL A 1 90 ? 2.304 8.888 -2.836 1.00 88.06 90 VAL A C 1
ATOM 709 O O . VAL A 1 90 ? 1.636 8.876 -1.806 1.00 88.06 90 VAL A O 1
ATOM 712 N N . ALA A 1 91 ? 1.870 9.512 -3.936 1.00 93.25 91 ALA A N 1
ATOM 713 C CA . ALA A 1 91 ? 0.565 10.168 -3.992 1.00 93.25 91 ALA A CA 1
ATOM 714 C C . ALA A 1 91 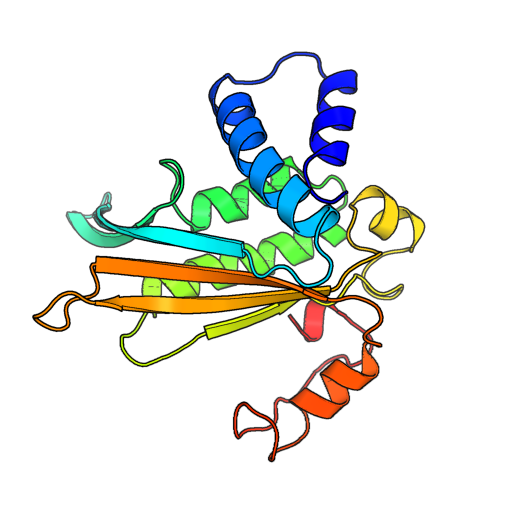? -0.599 9.192 -3.727 1.00 93.25 91 ALA A C 1
ATOM 716 O O . ALA A 1 91 ? -1.509 9.520 -2.961 1.00 93.25 91 ALA A O 1
ATOM 717 N N . ILE A 1 92 ? -0.542 7.979 -4.285 1.00 93.56 92 ILE A N 1
ATOM 718 C CA . ILE A 1 92 ? -1.546 6.932 -4.046 1.00 93.56 92 ILE A CA 1
ATOM 719 C C . ILE A 1 92 ? -1.491 6.442 -2.590 1.00 93.56 92 ILE A C 1
ATOM 721 O O . ILE A 1 92 ? -2.530 6.268 -1.953 1.00 93.56 92 ILE A O 1
ATOM 725 N N . GLU A 1 93 ? -0.299 6.276 -2.015 1.00 91.19 93 GLU A N 1
ATOM 726 C CA . GLU A 1 93 ? -0.152 5.876 -0.609 1.00 91.19 93 GLU A CA 1
ATOM 727 C C . GLU A 1 93 ? -0.679 6.931 0.369 1.00 91.19 93 GLU A C 1
ATOM 729 O O . GLU A 1 93 ? -1.332 6.590 1.357 1.00 91.19 93 GLU A O 1
ATOM 734 N N . ILE A 1 94 ? -0.465 8.216 0.075 1.00 91.50 94 ILE A N 1
ATOM 735 C CA . ILE A 1 94 ? -1.064 9.319 0.835 1.00 91.50 94 ILE A CA 1
ATOM 736 C C . ILE A 1 94 ? -2.591 9.231 0.752 1.00 91.50 94 ILE A C 1
ATOM 738 O O . ILE A 1 94 ? -3.267 9.322 1.779 1.00 91.50 94 ILE A O 1
ATOM 742 N N . GLN A 1 95 ? -3.149 8.999 -0.440 1.00 93.75 95 GLN A N 1
ATOM 743 C CA . GLN A 1 95 ? -4.594 8.850 -0.618 1.00 93.75 95 GLN A CA 1
ATOM 744 C C . GLN A 1 95 ? -5.149 7.636 0.149 1.00 93.75 95 GLN A C 1
ATOM 746 O O . GLN A 1 95 ? -6.218 7.731 0.759 1.00 93.75 95 GLN A O 1
ATOM 751 N N . GLU A 1 96 ? -4.416 6.517 0.187 1.00 92.31 96 GLU A N 1
ATOM 752 C CA . GLU A 1 96 ? -4.745 5.346 1.009 1.00 92.31 96 GLU A CA 1
ATOM 753 C C . GLU A 1 96 ? -4.791 5.707 2.493 1.00 92.31 96 GLU A C 1
ATOM 755 O O . GLU A 1 96 ? -5.751 5.336 3.174 1.00 92.31 96 GLU A O 1
ATOM 760 N N . ALA A 1 97 ? -3.787 6.442 2.979 1.00 90.31 97 ALA A N 1
ATOM 761 C CA . ALA A 1 97 ? -3.670 6.841 4.375 1.00 90.31 97 ALA A CA 1
ATOM 762 C C . ALA A 1 97 ? -4.780 7.815 4.795 1.00 90.31 97 ALA A C 1
ATOM 764 O O . ALA A 1 97 ? -5.346 7.670 5.885 1.00 90.31 97 ALA A O 1
ATOM 765 N N . VAL A 1 98 ? -5.127 8.771 3.926 1.00 92.12 98 VAL A N 1
ATOM 766 C CA . VAL A 1 98 ? -6.261 9.687 4.119 1.00 92.12 98 VAL A CA 1
ATOM 767 C C . VAL A 1 98 ? -7.565 8.898 4.202 1.00 92.12 98 VAL A C 1
ATOM 769 O O . VAL A 1 98 ? -8.289 9.024 5.191 1.00 92.12 98 VAL A O 1
ATOM 772 N N . ASP A 1 99 ? -7.829 8.022 3.230 1.00 91.94 99 ASP A N 1
ATOM 773 C CA . ASP A 1 99 ? -9.034 7.189 3.222 1.00 91.94 99 ASP A CA 1
ATOM 774 C C . ASP A 1 99 ? -9.102 6.281 4.456 1.00 91.94 99 ASP A C 1
ATOM 776 O O . ASP A 1 99 ? -10.142 6.190 5.102 1.00 91.94 99 ASP A O 1
ATOM 780 N N . ALA A 1 100 ? -7.990 5.669 4.866 1.00 89.81 100 ALA A N 1
ATOM 781 C CA . ALA A 1 100 ? -7.953 4.881 6.091 1.00 89.81 100 ALA A CA 1
ATOM 782 C C . ALA A 1 100 ? -8.299 5.740 7.317 1.00 89.81 100 ALA A C 1
ATOM 784 O O . ALA A 1 100 ? -9.058 5.312 8.183 1.00 89.81 100 ALA A O 1
ATOM 785 N N . GLN A 1 101 ? -7.791 6.968 7.410 1.00 89.75 101 GLN A N 1
ATOM 786 C CA . GLN A 1 101 ? -8.103 7.848 8.532 1.00 89.75 101 GLN A CA 1
ATOM 787 C C . GLN A 1 101 ? -9.584 8.255 8.568 1.00 89.75 101 GLN A C 1
ATOM 789 O O . GLN A 1 101 ? -10.173 8.331 9.654 1.00 89.75 101 GLN A O 1
ATOM 794 N N . GLU A 1 102 ? -10.203 8.476 7.412 1.00 89.31 102 GLU A N 1
ATOM 795 C CA . GLU A 1 102 ? -11.575 8.983 7.278 1.00 89.31 102 GLU A CA 1
ATOM 796 C C . GLU A 1 102 ? -12.629 7.870 7.293 1.00 89.31 102 GLU A C 1
ATOM 798 O O . GLU A 1 102 ? -13.648 7.998 7.972 1.00 89.31 102 GLU A O 1
ATOM 803 N N . ASN A 1 103 ? -12.328 6.723 6.688 1.00 91.31 103 ASN A N 1
ATOM 804 C CA . ASN A 1 103 ? -13.293 5.667 6.383 1.00 91.31 103 ASN A CA 1
ATOM 805 C C . ASN A 1 103 ? -13.012 4.326 7.085 1.00 91.31 103 ASN A C 1
ATOM 807 O O . ASN A 1 103 ? -13.702 3.344 6.817 1.00 91.31 103 ASN A O 1
ATOM 811 N N . LEU A 1 104 ? -12.058 4.257 8.030 1.00 91.06 104 LEU A N 1
ATOM 812 C CA . LEU A 1 104 ? -11.865 3.055 8.855 1.00 91.06 104 LEU A CA 1
ATOM 813 C C . LEU A 1 104 ? -13.166 2.671 9.577 1.00 91.06 104 LEU A C 1
ATOM 815 O O . LEU A 1 104 ? -13.677 3.426 10.413 1.00 91.06 104 LEU A O 1
ATOM 819 N N . ALA A 1 105 ? -13.650 1.467 9.274 1.00 92.31 105 ALA A N 1
ATOM 820 C CA . ALA A 1 105 ? -14.887 0.898 9.790 1.00 92.31 105 ALA A CA 1
ATOM 821 C C . ALA A 1 105 ? -14.648 -0.492 10.396 1.00 92.31 105 ALA A C 1
ATOM 823 O O . ALA A 1 105 ? -13.826 -1.274 9.912 1.00 92.31 105 ALA A O 1
ATOM 824 N N . ALA A 1 106 ? -15.385 -0.806 11.462 1.00 93.31 106 ALA A N 1
ATOM 825 C CA . ALA A 1 106 ? -15.378 -2.134 12.063 1.00 93.31 106 ALA A CA 1
ATOM 826 C C . ALA A 1 106 ? -16.024 -3.166 11.124 1.00 93.31 106 ALA A C 1
ATOM 828 O O . ALA A 1 106 ? -16.990 -2.862 10.429 1.00 93.31 106 ALA A O 1
ATOM 829 N N . GLY A 1 107 ? -15.494 -4.392 11.114 1.00 90.75 107 GLY A N 1
ATOM 830 C CA . GLY A 1 107 ? -16.013 -5.488 10.285 1.00 90.75 107 GLY A CA 1
ATOM 831 C C . GLY A 1 107 ? -15.595 -5.453 8.810 1.00 90.75 107 GLY A C 1
ATOM 832 O O . GLY A 1 107 ? -15.889 -6.403 8.090 1.00 90.75 107 GLY A O 1
ATOM 833 N N . THR A 1 108 ? -14.865 -4.423 8.375 1.00 92.31 108 THR A N 1
ATOM 834 C CA . THR A 1 108 ? -14.346 -4.307 7.007 1.00 92.31 108 THR A CA 1
ATOM 835 C C . THR A 1 108 ? -12.830 -4.487 6.994 1.00 92.31 108 THR A C 1
ATOM 837 O O . THR A 1 108 ? -12.115 -3.900 7.809 1.00 92.31 108 THR A O 1
ATOM 840 N N . ALA A 1 109 ? -12.334 -5.286 6.049 1.00 92.31 109 ALA A N 1
ATOM 841 C CA . ALA A 1 109 ? -10.918 -5.339 5.707 1.00 92.31 109 ALA A CA 1
ATOM 842 C C . ALA A 1 109 ? -10.678 -4.528 4.430 1.00 92.31 109 ALA A C 1
ATOM 844 O O . ALA A 1 109 ? -11.408 -4.676 3.451 1.00 92.31 109 ALA A O 1
ATOM 845 N N . LYS A 1 110 ? -9.649 -3.684 4.442 1.00 92.81 110 LYS A N 1
ATOM 846 C CA . LYS A 1 110 ? -9.163 -2.962 3.268 1.00 92.81 110 LYS A CA 1
ATOM 847 C C . LYS A 1 110 ? -7.909 -3.654 2.759 1.00 92.81 110 LYS A C 1
ATOM 849 O O . LYS A 1 110 ? -7.001 -3.915 3.548 1.00 92.81 110 LYS A O 1
ATOM 854 N N . VAL A 1 111 ? -7.873 -3.936 1.464 1.00 92.75 111 VAL A N 1
ATOM 855 C CA . VAL A 1 111 ? -6.711 -4.511 0.786 1.00 92.75 111 VAL A CA 1
ATOM 856 C C . VAL A 1 111 ? -6.116 -3.447 -0.124 1.00 92.75 111 VAL A C 1
ATOM 858 O O . VAL A 1 111 ? -6.845 -2.801 -0.867 1.00 92.75 111 VAL A O 1
ATOM 861 N N . PHE A 1 112 ? -4.807 -3.262 -0.031 1.00 93.50 112 PHE A N 1
ATOM 862 C CA . PHE A 1 112 ? -4.013 -2.405 -0.896 1.00 93.50 112 PHE A CA 1
ATOM 863 C C . PHE A 1 112 ? -3.024 -3.289 -1.648 1.00 93.50 112 PHE A C 1
ATOM 865 O O . PHE A 1 112 ? -2.228 -3.988 -1.015 1.00 93.50 112 PHE A O 1
ATOM 872 N N . ILE A 1 113 ? -3.106 -3.289 -2.975 1.00 93.69 113 ILE A N 1
ATOM 873 C CA . ILE A 1 113 ? -2.230 -4.062 -3.856 1.00 93.69 113 ILE A CA 1
ATOM 874 C C . ILE A 1 113 ? -1.308 -3.065 -4.542 1.00 93.69 113 ILE A C 1
ATOM 876 O O . ILE A 1 113 ? -1.765 -2.105 -5.138 1.00 93.69 113 ILE A O 1
ATOM 880 N N . SER A 1 114 ? -0.009 -3.296 -4.454 1.00 93.50 114 SER A N 1
ATOM 881 C CA . SER A 1 114 ? 1.017 -2.466 -5.064 1.00 93.50 114 SER A CA 1
ATOM 882 C C . SER A 1 114 ? 1.926 -3.364 -5.882 1.00 93.50 114 SER A C 1
ATOM 884 O O . SER A 1 114 ? 2.881 -3.916 -5.337 1.00 93.50 114 SER A O 1
ATOM 886 N N . PRO A 1 115 ? 1.618 -3.585 -7.172 1.00 95.00 115 PRO A N 1
ATOM 887 C CA . PRO A 1 115 ? 2.490 -4.367 -8.042 1.00 95.00 115 PRO A CA 1
ATOM 888 C C . PRO A 1 115 ? 3.865 -3.704 -8.145 1.00 95.00 115 PRO A C 1
ATOM 890 O O . PRO A 1 115 ? 3.985 -2.510 -7.900 1.00 95.00 115 PRO A O 1
ATOM 893 N N . LYS A 1 116 ? 4.908 -4.413 -8.551 1.00 92.50 116 LYS A N 1
ATOM 894 C CA . LYS A 1 116 ? 6.167 -3.784 -8.966 1.00 92.50 116 LYS A CA 1
ATOM 895 C C . LYS A 1 116 ? 5.948 -2.845 -10.152 1.00 92.50 116 LYS A C 1
ATOM 897 O O . LYS A 1 116 ? 5.057 -3.063 -10.976 1.00 92.50 116 LYS A O 1
ATOM 902 N N . MET A 1 117 ? 6.783 -1.816 -10.259 1.00 91.88 117 MET A N 1
ATOM 903 C CA . MET A 1 117 ? 6.758 -0.877 -11.376 1.00 91.88 117 MET A CA 1
ATOM 904 C C . MET A 1 117 ? 6.957 -1.585 -12.714 1.00 91.88 117 MET A C 1
ATOM 906 O O . MET A 1 117 ? 7.793 -2.480 -12.865 1.00 91.88 117 MET A O 1
ATOM 910 N N . THR A 1 118 ? 6.193 -1.137 -13.703 1.00 94.31 118 THR A N 1
ATOM 911 C CA . THR A 1 118 ? 6.315 -1.586 -15.087 1.00 94.31 118 THR A CA 1
ATOM 912 C C . THR A 1 118 ? 7.180 -0.610 -15.878 1.00 94.31 118 THR A C 1
ATOM 914 O O . THR A 1 118 ? 7.319 0.547 -15.488 1.00 94.31 118 THR A O 1
ATOM 917 N N . GLU A 1 119 ? 7.677 -1.033 -17.045 1.00 93.75 119 GLU A N 1
ATOM 918 C CA . GLU A 1 119 ? 8.376 -0.139 -17.992 1.00 93.75 119 GLU A CA 1
ATOM 919 C C . GLU A 1 119 ? 7.505 1.034 -18.473 1.00 93.75 119 GLU A C 1
ATOM 921 O O . GLU A 1 119 ? 8.020 1.996 -19.042 1.00 93.75 119 GLU A O 1
ATOM 926 N N . LYS A 1 120 ? 6.184 0.947 -18.283 1.00 95.19 120 LYS A N 1
ATOM 927 C CA . LYS A 1 120 ? 5.253 2.027 -18.595 1.00 95.19 120 LYS A CA 1
ATOM 928 C C . LYS A 1 120 ? 5.258 3.115 -17.527 1.00 95.19 120 LYS A C 1
ATOM 930 O O . LYS A 1 120 ? 5.150 4.286 -17.876 1.00 95.19 120 LYS A O 1
ATOM 935 N N . ASP A 1 121 ? 5.387 2.723 -16.261 1.00 95.12 121 ASP A N 1
ATOM 936 C CA . ASP A 1 121 ? 5.375 3.647 -15.124 1.00 95.12 121 ASP A CA 1
ATOM 937 C C . ASP A 1 121 ? 6.757 4.250 -14.874 1.00 95.12 121 ASP A C 1
ATOM 939 O O . ASP A 1 121 ? 6.865 5.423 -14.541 1.00 95.12 121 ASP A O 1
ATOM 943 N N . ALA A 1 122 ? 7.814 3.452 -15.035 1.00 94.75 122 ALA A N 1
ATOM 944 C CA . ALA A 1 122 ? 9.195 3.885 -14.888 1.00 94.75 122 ALA A CA 1
ATOM 945 C C . ALA A 1 122 ? 10.125 2.968 -15.682 1.00 94.75 122 ALA A C 1
ATOM 947 O O . ALA A 1 122 ? 9.922 1.756 -15.740 1.00 94.75 122 ALA A O 1
ATOM 948 N N . SER A 1 123 ? 11.216 3.515 -16.225 1.00 95.56 123 SER A N 1
ATOM 949 C CA . SER A 1 123 ? 12.244 2.656 -16.824 1.00 95.56 123 SER A CA 1
ATOM 950 C C . SER A 1 123 ? 12.772 1.652 -15.796 1.00 95.56 123 SER A C 1
ATOM 952 O O . SER A 1 123 ? 12.929 1.991 -14.619 1.00 95.56 123 SER A O 1
ATOM 954 N N . LYS A 1 124 ? 13.158 0.448 -16.228 1.00 93.25 124 LYS A N 1
ATOM 955 C CA . LYS A 1 124 ? 13.773 -0.540 -15.323 1.00 93.25 124 LYS A CA 1
ATOM 956 C C . LYS A 1 124 ? 14.939 0.014 -14.503 1.00 93.25 124 LYS A C 1
ATOM 958 O O . LYS A 1 124 ? 15.090 -0.357 -13.345 1.00 93.25 124 LYS A O 1
ATOM 963 N N . ALA A 1 125 ? 15.761 0.893 -15.075 1.00 90.69 125 ALA A N 1
ATOM 964 C CA . ALA A 1 125 ? 16.872 1.500 -14.343 1.00 90.69 125 ALA A CA 1
ATOM 965 C C . ALA A 1 125 ? 16.384 2.360 -13.164 1.00 90.69 125 ALA A C 1
ATOM 967 O O . ALA A 1 125 ? 16.949 2.267 -12.076 1.00 90.69 125 ALA A O 1
ATOM 968 N N . VAL A 1 126 ? 15.324 3.147 -13.372 1.00 89.50 126 VAL A N 1
ATOM 969 C CA . VAL A 1 126 ? 14.686 3.959 -12.324 1.00 89.50 126 VAL A CA 1
ATOM 970 C C . VAL A 1 126 ? 14.002 3.056 -11.300 1.00 89.50 126 VAL A C 1
ATOM 972 O O . VAL A 1 126 ? 14.313 3.144 -10.118 1.00 89.50 126 VAL A O 1
ATOM 975 N N . ALA A 1 127 ? 13.172 2.108 -11.742 1.00 87.94 127 ALA A N 1
ATOM 976 C CA . ALA A 1 127 ? 12.480 1.181 -10.847 1.00 87.94 127 ALA A CA 1
ATOM 977 C C . ALA A 1 127 ? 13.453 0.374 -9.966 1.00 87.94 127 ALA A C 1
ATOM 979 O O . ALA A 1 127 ? 13.189 0.163 -8.786 1.00 87.94 127 ALA A O 1
ATOM 980 N N . MET A 1 128 ? 14.598 -0.057 -10.509 1.00 85.25 128 MET A N 1
ATOM 981 C CA . MET A 1 128 ? 15.640 -0.735 -9.730 1.00 85.25 128 MET A CA 1
ATOM 982 C C . MET A 1 128 ? 16.335 0.210 -8.744 1.00 85.25 128 MET A C 1
ATOM 984 O O . MET A 1 128 ? 16.591 -0.192 -7.615 1.00 85.25 128 MET A O 1
ATOM 988 N N . ALA A 1 129 ? 16.638 1.449 -9.145 1.00 80.12 129 ALA A N 1
ATOM 989 C CA . ALA A 1 129 ? 17.251 2.440 -8.257 1.00 80.12 129 ALA A CA 1
ATOM 990 C C . ALA A 1 129 ? 16.334 2.822 -7.079 1.00 80.12 129 ALA A C 1
ATOM 992 O O . ALA A 1 129 ? 16.813 3.136 -5.993 1.00 80.12 129 ALA A O 1
ATOM 993 N N . GLU A 1 130 ? 15.022 2.748 -7.285 1.00 81.00 130 GLU A N 1
ATOM 994 C CA . GLU A 1 130 ? 13.998 3.046 -6.281 1.00 81.00 130 GLU A CA 1
ATOM 995 C C . GLU A 1 130 ? 13.539 1.806 -5.487 1.00 81.00 130 GLU A C 1
ATOM 997 O O . GLU A 1 130 ? 12.693 1.932 -4.610 1.00 81.00 130 GLU A O 1
ATOM 1002 N N . ASN A 1 131 ? 14.087 0.613 -5.765 1.00 81.19 131 ASN A N 1
ATOM 1003 C CA . ASN A 1 131 ? 13.654 -0.688 -5.213 1.00 81.19 131 ASN A CA 1
ATOM 1004 C C . ASN A 1 131 ? 12.183 -1.053 -5.478 1.00 81.19 131 ASN A C 1
ATOM 1006 O O . ASN A 1 131 ? 11.571 -1.817 -4.736 1.00 81.19 131 ASN A O 1
ATOM 1010 N N . LEU A 1 132 ? 11.623 -0.557 -6.576 1.00 86.38 132 LEU A N 1
ATOM 1011 C CA . LEU A 1 132 ? 10.243 -0.798 -6.995 1.00 86.38 132 LEU A CA 1
ATOM 1012 C C . LEU A 1 132 ? 10.137 -1.861 -8.099 1.00 86.38 132 LEU A C 1
ATOM 1014 O O . LEU A 1 132 ? 9.060 -2.061 -8.652 1.00 86.38 132 LEU A O 1
ATOM 1018 N N . TYR A 1 133 ? 11.242 -2.522 -8.460 1.00 86.00 133 TYR A N 1
ATOM 1019 C CA . TYR A 1 133 ? 11.309 -3.443 -9.604 1.00 86.00 133 TYR A CA 1
ATOM 1020 C C . TYR A 1 133 ? 11.075 -4.923 -9.252 1.00 86.00 133 TYR A C 1
ATOM 1022 O O . TYR A 1 133 ? 10.643 -5.691 -10.110 1.00 86.00 133 TYR A O 1
ATOM 1030 N N . ASP A 1 134 ? 11.387 -5.355 -8.030 1.00 81.81 134 ASP A N 1
ATOM 1031 C CA . ASP A 1 134 ? 11.534 -6.789 -7.742 1.00 81.81 134 ASP A CA 1
ATOM 1032 C C . ASP A 1 134 ? 10.257 -7.454 -7.211 1.00 81.81 134 ASP A C 1
ATOM 1034 O O . ASP A 1 134 ? 9.940 -8.586 -7.593 1.00 81.81 134 ASP A O 1
ATOM 1038 N N . GLU A 1 135 ? 9.519 -6.768 -6.338 1.00 85.25 135 GLU A N 1
ATOM 1039 C CA . GLU A 1 135 ? 8.473 -7.369 -5.508 1.00 85.25 135 GLU A CA 1
ATOM 1040 C C . GLU A 1 135 ? 7.168 -6.577 -5.600 1.00 85.25 135 GLU A C 1
ATOM 1042 O O . GLU A 1 135 ? 7.170 -5.347 -5.641 1.00 85.25 135 GLU A O 1
ATOM 1047 N N . ASP A 1 136 ? 6.053 -7.302 -5.600 1.00 90.12 136 ASP A N 1
ATOM 1048 C CA . ASP A 1 136 ? 4.739 -6.720 -5.363 1.00 90.12 136 ASP A CA 1
ATOM 1049 C C . ASP A 1 136 ? 4.509 -6.649 -3.847 1.00 90.12 136 ASP A C 1
ATOM 1051 O O . ASP A 1 136 ? 5.024 -7.469 -3.085 1.00 90.12 136 ASP A O 1
ATOM 1055 N N . SER A 1 137 ? 3.685 -5.716 -3.391 1.00 88.56 137 SER A N 1
ATOM 1056 C CA . SER A 1 137 ? 3.280 -5.593 -1.994 1.00 88.56 137 SER A CA 1
ATOM 1057 C C . SER A 1 137 ? 1.768 -5.707 -1.871 1.00 88.56 137 SER A C 1
ATOM 1059 O O . SER A 1 137 ? 1.017 -5.037 -2.576 1.00 88.56 137 SER A O 1
ATOM 1061 N N . VAL A 1 138 ? 1.304 -6.555 -0.957 1.00 90.94 138 VAL A N 1
ATOM 1062 C CA . VAL A 1 138 ? -0.105 -6.642 -0.573 1.00 90.94 138 VAL A CA 1
ATOM 1063 C C . VAL A 1 138 ? -0.219 -6.293 0.900 1.00 90.94 138 VAL A C 1
ATOM 1065 O O . VAL A 1 138 ? 0.383 -6.943 1.755 1.00 90.94 138 VAL A O 1
ATOM 1068 N N . ARG A 1 139 ? -1.026 -5.278 1.206 1.00 91.25 139 ARG A N 1
ATOM 1069 C CA . ARG A 1 139 ? -1.313 -4.849 2.576 1.00 91.25 139 ARG A CA 1
ATOM 1070 C C . ARG A 1 139 ? -2.788 -5.056 2.871 1.00 91.25 139 ARG A C 1
ATOM 1072 O O . ARG A 1 139 ? -3.648 -4.535 2.170 1.00 91.25 139 ARG A O 1
ATOM 1079 N N . VAL A 1 140 ? -3.095 -5.794 3.930 1.00 92.56 140 VAL A N 1
ATOM 1080 C CA . VAL A 1 140 ? -4.457 -5.971 4.438 1.00 92.56 140 VAL A CA 1
ATOM 1081 C C . VAL A 1 140 ? -4.564 -5.256 5.767 1.00 92.56 140 VAL A C 1
ATOM 1083 O O . VAL A 1 140 ? -3.825 -5.555 6.698 1.00 92.56 140 VAL A O 1
ATOM 1086 N N . SER A 1 141 ? -5.508 -4.334 5.895 1.00 93.69 141 SER A N 1
ATOM 1087 C CA . SER A 1 141 ? -5.723 -3.614 7.144 1.00 93.69 141 SER A CA 1
ATOM 1088 C C . SER A 1 141 ? -7.170 -3.672 7.604 1.00 93.69 141 SER A C 1
ATOM 1090 O O . SER A 1 141 ? -8.094 -3.742 6.795 1.00 93.69 141 SER A O 1
ATOM 1092 N N . ARG A 1 142 ? -7.373 -3.675 8.920 1.00 95.12 142 ARG A N 1
ATOM 1093 C CA . ARG A 1 142 ? -8.699 -3.746 9.545 1.00 95.12 142 ARG A CA 1
ATOM 1094 C C . ARG A 1 142 ? -8.709 -3.022 10.884 1.00 95.12 142 ARG A C 1
ATOM 1096 O O . ARG A 1 142 ? -7.671 -2.888 11.536 1.00 95.12 142 ARG A O 1
ATOM 1103 N N . ALA A 1 143 ? -9.886 -2.570 11.296 1.00 96.00 143 ALA A N 1
ATOM 1104 C CA . ALA A 1 143 ? -10.076 -1.954 12.601 1.00 96.00 143 ALA A CA 1
ATOM 1105 C C . ALA A 1 143 ? -9.859 -2.971 13.734 1.00 96.00 143 ALA A C 1
ATOM 1107 O O . ALA A 1 143 ? -10.292 -4.120 13.642 1.00 96.00 143 ALA A O 1
ATOM 1108 N N . ILE A 1 144 ? -9.227 -2.520 14.814 1.00 94.69 144 ILE A N 1
ATOM 1109 C CA . ILE A 1 144 ? -9.204 -3.206 16.107 1.00 94.69 144 ILE A CA 1
ATOM 1110 C C . ILE A 1 144 ? -10.285 -2.555 16.965 1.00 94.69 144 ILE A C 1
ATOM 1112 O O . I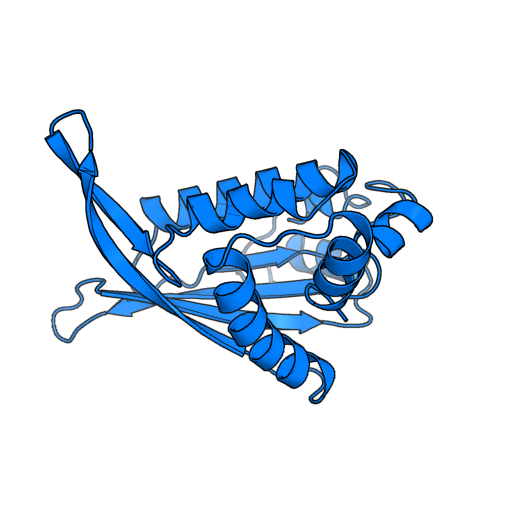LE A 1 144 ? -10.274 -1.333 17.141 1.00 94.69 144 ILE A O 1
ATOM 1116 N N . THR A 1 145 ? -11.203 -3.362 17.491 1.00 94.88 145 THR A N 1
ATOM 1117 C CA . THR A 1 145 ? -12.294 -2.891 18.349 1.00 94.88 145 THR A CA 1
ATOM 1118 C C . THR A 1 145 ? -12.116 -3.348 19.789 1.00 94.88 145 THR A C 1
ATOM 1120 O O . THR A 1 145 ? -11.594 -4.436 20.034 1.00 94.88 145 THR A O 1
ATOM 1123 N N . ASP A 1 146 ? -12.574 -2.539 20.740 1.00 94.06 146 ASP A N 1
ATOM 1124 C CA . ASP A 1 146 ? -12.703 -2.958 22.136 1.00 94.06 146 ASP A CA 1
ATOM 1125 C C . ASP A 1 146 ? -13.959 -3.826 22.370 1.00 94.06 146 ASP A C 1
ATOM 1127 O O . ASP A 1 146 ? -14.717 -4.134 21.446 1.00 94.06 146 ASP A O 1
ATOM 1131 N N . GLU A 1 147 ? -14.200 -4.225 23.623 1.00 93.12 147 GLU A N 1
ATOM 1132 C CA . GLU A 1 147 ? -15.365 -5.035 24.020 1.00 93.12 147 GLU A CA 1
ATOM 1133 C C . GLU A 1 147 ? -16.719 -4.350 23.758 1.00 93.12 147 GLU A C 1
ATOM 1135 O O . GLU A 1 147 ? -17.755 -5.015 23.736 1.00 93.12 147 GLU A O 1
ATOM 1140 N N . LYS A 1 148 ? -16.732 -3.025 23.568 1.00 92.88 148 LYS A N 1
ATOM 1141 C CA . LYS A 1 148 ? -17.932 -2.233 23.267 1.00 92.88 148 LYS A CA 1
ATOM 1142 C C . LYS A 1 148 ? -18.135 -2.036 21.764 1.00 92.88 148 LYS A C 1
ATOM 1144 O O . LYS A 1 148 ? -19.149 -1.466 21.372 1.00 92.88 148 LYS A O 1
ATOM 1149 N N . GLY A 1 149 ? -17.209 -2.522 20.935 1.00 89.06 149 GLY A N 1
ATOM 1150 C CA . GLY A 1 149 ? -17.224 -2.335 19.487 1.00 89.06 149 GLY A CA 1
ATOM 1151 C C . GLY A 1 149 ? -16.631 -1.001 19.029 1.00 89.06 149 GLY A C 1
ATOM 1152 O O . GLY A 1 149 ? -16.713 -0.686 17.843 1.00 89.06 149 GLY A O 1
ATOM 1153 N N . GLU A 1 150 ? -16.017 -0.226 19.928 1.00 91.62 150 GLU A N 1
ATOM 1154 C CA . GLU A 1 150 ? -15.386 1.046 19.580 1.00 91.62 150 GLU A CA 1
ATOM 1155 C C . GLU A 1 150 ? -14.037 0.804 18.908 1.00 91.62 150 GLU A C 1
ATOM 1157 O O . GLU A 1 150 ? -13.242 -0.024 19.354 1.00 91.62 150 GLU A O 1
ATOM 1162 N N . ILE A 1 151 ? -13.754 1.543 17.835 1.00 93.19 151 ILE A N 1
ATOM 1163 C CA . ILE A 1 151 ? -12.492 1.423 17.100 1.00 93.19 151 ILE A CA 1
ATOM 1164 C C . ILE A 1 151 ? -11.370 2.074 17.917 1.00 93.19 151 ILE A C 1
ATOM 1166 O O . ILE A 1 151 ? -11.313 3.297 18.052 1.00 93.19 151 ILE A O 1
ATOM 1170 N N . VAL A 1 152 ? -10.445 1.256 18.418 1.00 93.19 152 VAL A N 1
ATOM 1171 C CA . VAL A 1 152 ? -9.298 1.685 19.242 1.00 93.19 152 VAL A CA 1
ATOM 1172 C C . VAL A 1 152 ? -7.964 1.632 18.497 1.00 93.19 152 VAL A C 1
ATOM 1174 O O . VAL A 1 152 ? -6.969 2.203 18.947 1.00 93.19 152 VAL A O 1
ATOM 1177 N N . GLY A 1 153 ? -7.934 0.985 17.333 1.00 93.25 153 GLY A N 1
ATOM 1178 C CA . GLY A 1 153 ? -6.726 0.836 16.530 1.00 93.25 153 GLY A CA 1
ATOM 1179 C C . GLY A 1 153 ? -7.005 0.377 15.104 1.00 93.25 153 GLY A C 1
ATOM 1180 O O . GLY A 1 153 ? -8.145 0.110 14.719 1.00 93.25 153 GLY A O 1
ATOM 1181 N N . ARG A 1 154 ? -5.933 0.257 14.326 1.00 93.31 154 ARG A N 1
ATOM 1182 C CA . ARG A 1 154 ? -5.899 -0.384 13.006 1.00 93.31 154 ARG A CA 1
ATOM 1183 C C . ARG A 1 154 ? -4.750 -1.380 13.033 1.00 93.31 154 ARG A C 1
ATOM 1185 O O . ARG A 1 154 ? -3.634 -0.980 13.323 1.00 93.31 154 ARG A O 1
ATOM 1192 N N . THR A 1 155 ? -5.009 -2.641 12.720 1.00 93.00 155 THR A N 1
ATOM 1193 C CA . THR A 1 155 ? -3.933 -3.601 12.448 1.00 93.00 155 THR A CA 1
ATOM 1194 C C . THR A 1 155 ? -3.711 -3.652 10.944 1.00 93.00 155 THR A C 1
ATOM 1196 O O . THR A 1 155 ? -4.677 -3.616 10.171 1.00 93.00 155 THR A O 1
ATOM 1199 N N . MET A 1 156 ? -2.455 -3.690 10.526 1.00 90.38 156 MET A N 1
ATOM 1200 C CA . MET A 1 156 ? -2.033 -3.810 9.140 1.00 90.38 156 MET A CA 1
ATOM 1201 C C . MET A 1 156 ? -1.129 -5.024 9.010 1.00 90.38 156 MET A C 1
ATOM 1203 O O . MET A 1 156 ? -0.195 -5.194 9.785 1.00 90.38 156 MET A O 1
ATOM 1207 N N . GLN A 1 157 ? -1.427 -5.865 8.032 1.00 89.00 157 GLN A N 1
ATOM 1208 C CA . GLN A 1 157 ? -0.649 -7.039 7.694 1.00 89.00 157 GLN A CA 1
ATOM 1209 C C . GLN A 1 157 ? -0.079 -6.853 6.298 1.00 89.00 157 GLN A C 1
ATOM 1211 O O . GLN A 1 157 ? -0.846 -6.650 5.358 1.00 89.00 157 GLN A O 1
ATOM 1216 N N . SER A 1 158 ? 1.239 -6.913 6.175 1.00 85.62 158 SER A N 1
ATOM 1217 C CA . SER A 1 158 ? 1.944 -6.698 4.915 1.00 85.62 158 SER A CA 1
ATOM 1218 C C . SER A 1 158 ? 2.600 -7.991 4.458 1.00 85.62 158 SER A C 1
ATOM 1220 O O . SER A 1 158 ? 3.085 -8.781 5.269 1.00 85.62 158 SER A O 1
ATOM 1222 N N . LEU A 1 159 ? 2.581 -8.210 3.149 1.00 85.12 159 LEU A N 1
ATOM 1223 C CA . LEU A 1 159 ? 3.202 -9.345 2.491 1.00 85.12 159 LEU A CA 1
ATOM 1224 C C . LEU A 1 159 ? 3.877 -8.862 1.209 1.00 85.12 159 LEU A C 1
ATOM 1226 O O . LEU A 1 159 ? 3.218 -8.286 0.343 1.00 85.12 159 LEU A O 1
ATOM 1230 N N . LEU A 1 160 ? 5.165 -9.166 1.071 1.00 84.25 160 LEU A N 1
ATOM 1231 C CA . LEU A 1 160 ? 5.882 -9.027 -0.192 1.00 84.25 160 LEU A CA 1
ATOM 1232 C C . LEU A 1 160 ? 5.671 -10.294 -1.020 1.00 84.25 160 LEU A C 1
ATOM 1234 O O . LEU A 1 160 ? 5.943 -11.411 -0.562 1.00 84.25 160 LEU A O 1
ATOM 1238 N N . VAL A 1 161 ? 5.152 -10.124 -2.233 1.00 83.19 161 VAL A N 1
ATOM 1239 C CA . VAL A 1 161 ? 4.815 -11.213 -3.146 1.00 83.19 161 VAL A CA 1
ATOM 1240 C C . VAL A 1 161 ? 5.749 -11.181 -4.346 1.00 83.19 161 VAL A C 1
ATOM 1242 O O . VAL A 1 161 ? 5.967 -10.147 -4.973 1.00 83.19 161 VAL A O 1
ATOM 1245 N N . ARG A 1 162 ? 6.328 -12.340 -4.659 1.00 81.69 162 ARG A N 1
ATOM 1246 C CA . ARG A 1 162 ? 7.275 -12.509 -5.763 1.00 81.69 162 ARG A CA 1
ATOM 1247 C C . ARG A 1 162 ? 6.608 -13.193 -6.944 1.00 81.69 162 ARG A C 1
ATOM 1249 O O . ARG A 1 162 ? 5.671 -13.968 -6.774 1.00 81.69 162 ARG A O 1
ATOM 1256 N N . ASP A 1 163 ? 7.149 -12.925 -8.129 1.00 80.25 163 ASP A N 1
ATOM 1257 C CA . ASP A 1 163 ? 6.848 -13.652 -9.366 1.00 80.25 163 ASP A CA 1
ATOM 1258 C C . ASP A 1 163 ? 5.380 -13.619 -9.832 1.00 80.25 163 ASP A C 1
ATOM 1260 O O . ASP A 1 163 ? 4.963 -14.471 -10.619 1.00 80.25 163 ASP A O 1
ATOM 1264 N N . ILE A 1 164 ? 4.597 -12.615 -9.420 1.00 87.56 164 ILE A N 1
ATOM 1265 C CA . ILE A 1 164 ? 3.268 -12.386 -9.994 1.00 87.56 164 ILE A CA 1
ATOM 1266 C C . ILE A 1 164 ? 3.407 -11.497 -11.241 1.00 87.56 164 ILE A C 1
ATOM 1268 O O . ILE A 1 164 ? 3.979 -10.406 -11.174 1.00 87.56 164 ILE A O 1
ATOM 1272 N N . PRO A 1 165 ? 2.944 -11.949 -12.420 1.00 91.88 165 PRO A N 1
ATOM 1273 C CA . PRO A 1 165 ? 2.873 -11.087 -13.590 1.00 91.88 165 PRO A CA 1
ATOM 1274 C C . PRO A 1 165 ? 1.719 -10.092 -13.432 1.00 91.88 165 PRO A C 1
ATOM 1276 O O . PRO A 1 165 ? 0.637 -10.465 -12.982 1.00 91.88 165 PRO A O 1
ATOM 1279 N N . LEU A 1 166 ? 1.907 -8.853 -13.893 1.00 93.62 166 LEU A N 1
ATOM 1280 C CA . LEU A 1 166 ? 0.884 -7.799 -13.844 1.00 93.62 166 LEU A CA 1
ATOM 1281 C C . LEU A 1 166 ? -0.468 -8.255 -14.425 1.00 93.62 166 LEU A C 1
ATOM 1283 O O . LEU A 1 166 ? -1.524 -7.993 -13.858 1.00 93.62 166 LEU A O 1
ATOM 1287 N N . SER A 1 167 ? -0.435 -9.035 -15.509 1.00 95.31 167 SER A N 1
ATOM 1288 C CA . SER A 1 167 ? -1.633 -9.585 -16.148 1.00 95.31 167 SER A CA 1
ATOM 1289 C C . SER A 1 167 ? -2.463 -10.490 -15.233 1.00 95.31 167 SER A C 1
ATOM 1291 O O . SER A 1 167 ? -3.660 -10.633 -15.456 1.00 95.31 167 SER A O 1
ATOM 1293 N N . ALA A 1 168 ? -1.855 -11.124 -14.224 1.00 94.75 168 ALA A N 1
ATOM 1294 C CA . ALA A 1 168 ? -2.591 -11.915 -13.241 1.00 94.75 168 ALA A CA 1
ATOM 1295 C C . ALA A 1 168 ? -3.364 -11.020 -12.262 1.00 94.75 168 ALA A C 1
ATOM 1297 O O . ALA A 1 168 ? -4.489 -11.368 -11.908 1.00 94.75 168 ALA A O 1
ATOM 1298 N N . TRP A 1 169 ? -2.810 -9.861 -11.880 1.00 95.12 169 TRP A N 1
ATOM 1299 C CA . TRP A 1 169 ? -3.544 -8.861 -11.099 1.00 95.12 169 TRP A CA 1
ATOM 1300 C C . TRP A 1 169 ? -4.739 -8.329 -11.875 1.00 95.12 169 TRP A C 1
ATOM 1302 O O . TRP A 1 169 ? -5.852 -8.364 -11.358 1.00 95.12 169 TRP A O 1
ATOM 1312 N N . VAL A 1 170 ? -4.526 -7.933 -13.133 1.00 96.25 170 VAL A N 1
ATOM 1313 C CA . VAL A 1 170 ? -5.603 -7.472 -14.021 1.00 96.25 170 VAL A CA 1
ATOM 1314 C C . VAL A 1 170 ? -6.686 -8.541 -14.155 1.00 96.25 170 VAL A C 1
ATOM 1316 O O . VAL A 1 170 ? -7.851 -8.267 -13.895 1.00 96.25 170 VAL A O 1
ATOM 1319 N N . ALA A 1 171 ? -6.306 -9.779 -14.485 1.00 95.44 171 ALA A N 1
ATOM 1320 C CA . ALA A 1 171 ? -7.265 -10.867 -14.662 1.00 95.44 171 ALA A CA 1
ATOM 1321 C C . ALA A 1 171 ? -8.070 -11.161 -13.387 1.00 95.44 171 ALA A C 1
ATOM 1323 O O . ALA A 1 171 ? -9.262 -11.435 -13.473 1.00 95.44 171 ALA A O 1
ATOM 1324 N N . MET A 1 172 ? -7.436 -11.101 -12.211 1.00 95.38 172 MET A N 1
ATOM 1325 C CA . MET A 1 172 ? -8.121 -11.306 -10.935 1.00 95.38 172 MET A CA 1
ATOM 1326 C C . MET A 1 172 ? -9.072 -10.149 -10.613 1.00 95.38 172 MET A C 1
ATOM 1328 O O . MET A 1 172 ? -10.203 -10.388 -10.206 1.00 95.38 172 MET A O 1
ATOM 1332 N N . LEU A 1 173 ? -8.650 -8.900 -10.805 1.00 95.19 173 LEU A N 1
ATOM 1333 C CA . LEU A 1 173 ? -9.458 -7.729 -10.463 1.00 95.19 173 LEU A CA 1
ATOM 1334 C C . LEU A 1 173 ? -10.631 -7.512 -11.429 1.00 95.19 173 LEU A C 1
ATOM 1336 O O . LEU A 1 173 ? -11.685 -7.059 -10.995 1.00 95.19 173 LEU A O 1
ATOM 1340 N N . GLU A 1 174 ? -10.498 -7.881 -12.702 1.00 95.19 174 GLU A N 1
ATOM 1341 C CA . GLU A 1 174 ? -11.590 -7.803 -13.684 1.00 95.19 174 GLU A CA 1
ATOM 1342 C C . GLU A 1 174 ? -12.605 -8.960 -13.564 1.00 95.19 174 GLU A C 1
ATOM 1344 O O . GLU A 1 174 ? -13.695 -8.881 -14.131 1.00 95.19 174 GLU A O 1
ATOM 1349 N N . ASP A 1 175 ? -12.289 -10.025 -12.819 1.00 95.12 175 ASP A N 1
ATOM 1350 C CA . ASP A 1 175 ? -13.194 -11.160 -12.603 1.00 95.12 175 ASP A CA 1
ATOM 1351 C C . ASP A 1 175 ? -14.258 -10.843 -11.535 1.00 95.12 175 ASP A C 1
ATOM 1353 O O . ASP A 1 175 ? -13.945 -10.604 -10.370 1.00 95.12 175 ASP A O 1
ATOM 1357 N N . GLU A 1 176 ? -15.542 -10.896 -11.898 1.00 93.75 176 GLU A N 1
ATOM 1358 C CA . GLU A 1 176 ? -16.659 -10.713 -10.956 1.00 93.75 176 GLU A CA 1
ATOM 1359 C C . GLU A 1 176 ? -16.682 -11.763 -9.833 1.00 93.75 176 GLU A C 1
ATOM 1361 O O . GLU A 1 176 ? -17.191 -11.495 -8.742 1.00 93.75 176 GLU A O 1
ATOM 1366 N N . ALA A 1 177 ? -16.125 -12.952 -10.079 1.00 93.88 177 ALA A N 1
ATOM 1367 C CA . ALA A 1 177 ? -16.049 -14.046 -9.116 1.00 93.88 177 ALA A CA 1
ATOM 1368 C C . ALA A 1 177 ? -14.784 -14.002 -8.238 1.00 93.88 177 ALA A C 1
ATOM 1370 O O . ALA A 1 177 ? -14.503 -14.968 -7.519 1.00 93.88 177 ALA A O 1
ATOM 1371 N N . ASN A 1 178 ? -14.014 -12.910 -8.282 1.00 91.94 178 ASN A N 1
ATOM 1372 C CA . ASN A 1 178 ? -12.803 -12.768 -7.482 1.00 91.94 178 ASN A CA 1
ATOM 1373 C C . ASN A 1 178 ? -13.080 -12.732 -5.96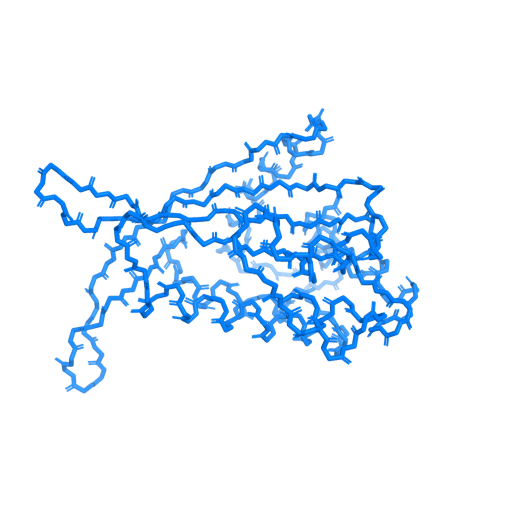8 1.00 91.94 178 ASN A C 1
ATOM 1375 O O . ASN A 1 178 ? -14.217 -12.671 -5.495 1.00 91.94 178 ASN A O 1
ATOM 1379 N N . ILE A 1 179 ? -12.003 -12.736 -5.179 1.00 87.69 179 ILE A N 1
ATOM 1380 C CA . ILE A 1 179 ? -12.070 -12.758 -3.708 1.00 87.69 179 ILE A CA 1
ATOM 1381 C C . ILE A 1 179 ? -12.769 -11.533 -3.093 1.00 87.69 179 ILE A C 1
ATOM 1383 O O . ILE A 1 179 ? -13.173 -11.586 -1.932 1.00 87.69 179 ILE A O 1
ATOM 1387 N N . PHE A 1 180 ? -12.907 -10.442 -3.848 1.00 88.31 180 PHE A N 1
ATOM 1388 C CA . PHE A 1 180 ? -13.601 -9.222 -3.439 1.00 88.31 180 PHE A CA 1
ATOM 1389 C C . PHE A 1 180 ? -15.086 -9.231 -3.825 1.00 88.31 180 PHE A C 1
ATOM 1391 O O . PHE A 1 180 ? -15.827 -8.351 -3.385 1.00 88.31 180 PHE A O 1
ATOM 1398 N N . GLY A 1 181 ? -15.531 -10.212 -4.619 1.00 88.25 181 GLY A N 1
ATOM 1399 C CA . GLY A 1 181 ? -16.918 -10.375 -5.056 1.00 88.25 181 GLY A CA 1
ATOM 1400 C C . GLY A 1 181 ? -17.412 -9.272 -5.992 1.00 88.25 181 GLY A C 1
ATOM 1401 O O . GLY A 1 181 ? -18.616 -9.017 -6.046 1.00 88.25 181 GLY A O 1
ATOM 1402 N N . ARG A 1 182 ? -16.493 -8.569 -6.666 1.00 91.62 182 ARG A N 1
ATOM 1403 C CA . ARG A 1 182 ? -16.799 -7.543 -7.668 1.00 91.62 182 ARG A CA 1
ATOM 1404 C C . ARG A 1 182 ? -15.645 -7.386 -8.648 1.00 91.62 182 ARG A C 1
ATOM 1406 O O . ARG A 1 182 ? -14.485 -7.481 -8.247 1.00 91.62 182 ARG A O 1
ATOM 1413 N N . SER A 1 183 ? -15.973 -7.067 -9.892 1.00 93.69 183 SER A N 1
ATOM 1414 C CA . SER A 1 183 ? -14.992 -6.635 -10.880 1.00 93.69 183 SER A CA 1
ATOM 1415 C C . SER A 1 183 ? -14.633 -5.159 -10.690 1.00 93.69 183 SER A C 1
ATOM 1417 O O . SER A 1 183 ? -15.423 -4.356 -10.178 1.00 93.69 183 SER A O 1
ATOM 1419 N N . PHE A 1 184 ? -13.420 -4.814 -11.097 1.00 92.50 184 PHE A N 1
ATOM 1420 C CA . PHE A 1 184 ? -12.911 -3.454 -11.174 1.00 92.50 184 PHE A CA 1
ATOM 1421 C C . PHE A 1 184 ? -12.594 -3.130 -12.631 1.00 92.50 184 PHE A C 1
ATOM 1423 O O . PHE A 1 184 ? -12.078 -3.980 -13.353 1.00 92.50 184 PHE A O 1
ATOM 1430 N N . ASP A 1 185 ? -12.906 -1.907 -13.051 1.00 92.62 185 ASP A N 1
ATOM 1431 C CA . ASP A 1 185 ? -12.495 -1.398 -14.357 1.00 92.62 185 ASP A CA 1
ATOM 1432 C C . ASP A 1 185 ? -11.092 -0.800 -14.227 1.00 92.62 185 ASP A C 1
ATOM 1434 O O . ASP A 1 185 ? -10.887 0.122 -13.436 1.00 92.62 185 ASP A O 1
ATOM 1438 N N . ILE A 1 186 ? -10.124 -1.366 -14.947 1.00 93.44 186 ILE A N 1
ATOM 1439 C CA . ILE A 1 186 ? -8.724 -0.936 -14.905 1.00 93.44 186 ILE A CA 1
ATOM 1440 C C . ILE A 1 186 ? -8.454 -0.117 -16.162 1.00 93.44 186 ILE A C 1
ATOM 1442 O O . ILE A 1 186 ? -8.371 -0.669 -17.261 1.00 93.44 186 ILE A O 1
ATOM 1446 N N . GLU A 1 187 ? -8.293 1.196 -15.983 1.00 92.38 187 GLU A N 1
ATOM 1447 C CA . GLU A 1 187 ? -8.108 2.152 -17.084 1.00 92.38 187 GLU A CA 1
ATOM 1448 C C . GLU A 1 187 ? -6.909 1.795 -17.970 1.00 92.38 187 GLU A C 1
ATOM 1450 O O . GLU A 1 187 ? -6.986 1.866 -19.200 1.00 92.38 187 GLU A O 1
ATOM 1455 N N . ASP A 1 188 ? -5.807 1.377 -17.344 1.00 95.56 188 ASP A N 1
ATOM 1456 C CA . ASP A 1 188 ? -4.570 1.021 -18.021 1.00 95.56 188 ASP A CA 1
ATOM 1457 C C . ASP A 1 188 ? -3.984 -0.290 -17.491 1.00 95.56 188 ASP A C 1
ATOM 1459 O O . ASP A 1 188 ? -3.341 -0.360 -16.445 1.00 95.56 188 ASP A O 1
ATOM 1463 N N . ARG A 1 189 ? -4.185 -1.358 -18.260 1.00 96.00 189 ARG A N 1
ATOM 1464 C CA . ARG A 1 189 ? -3.778 -2.723 -17.896 1.00 96.00 189 ARG A CA 1
ATOM 1465 C C . ARG A 1 189 ? -2.266 -2.944 -17.876 1.00 96.00 189 ARG A C 1
ATOM 1467 O O . ARG A 1 189 ? -1.825 -3.962 -17.349 1.00 96.00 189 ARG A O 1
ATOM 1474 N N . ASP A 1 190 ? -1.496 -2.029 -18.460 1.00 95.94 190 ASP A N 1
ATOM 1475 C CA . ASP A 1 190 ? -0.037 -2.111 -18.520 1.00 95.94 190 ASP A CA 1
ATOM 1476 C C . ASP A 1 190 ? 0.640 -1.233 -17.456 1.00 95.94 190 ASP A C 1
ATOM 1478 O O . ASP A 1 190 ? 1.866 -1.225 -17.386 1.00 95.94 190 ASP A O 1
ATOM 1482 N N . SER A 1 191 ? -0.127 -0.487 -16.651 1.00 95.81 191 SER A N 1
ATOM 1483 C CA . SER A 1 191 ? 0.380 0.393 -15.593 1.00 95.81 191 SER A CA 1
ATOM 1484 C C . SER A 1 191 ? 0.180 -0.241 -14.217 1.00 95.81 191 SER A C 1
ATOM 1486 O O . SER A 1 191 ? -0.933 -0.606 -13.840 1.00 95.81 191 SER A O 1
ATOM 1488 N N . ALA A 1 192 ? 1.248 -0.333 -13.424 1.00 94.56 192 ALA A N 1
ATOM 1489 C CA . ALA A 1 192 ? 1.140 -0.703 -12.017 1.00 94.56 192 ALA A CA 1
ATOM 1490 C C . ALA A 1 192 ? 0.413 0.375 -11.205 1.00 94.56 192 ALA A C 1
ATOM 1492 O O . ALA A 1 192 ? -0.256 0.031 -10.236 1.00 94.56 192 ALA A O 1
ATOM 1493 N N . LEU A 1 193 ? 0.520 1.651 -11.596 1.00 94.12 193 LEU A N 1
ATOM 1494 C CA . LEU A 1 193 ? -0.181 2.754 -10.932 1.00 94.12 193 LEU A CA 1
ATOM 1495 C C . LEU A 1 193 ? -1.699 2.655 -11.103 1.00 94.12 193 LEU A C 1
ATOM 1497 O O . LEU A 1 193 ? -2.420 2.961 -10.166 1.00 94.12 193 LEU A O 1
ATOM 1501 N N . SER A 1 194 ? -2.191 2.183 -12.252 1.00 93.94 194 SER A N 1
ATOM 1502 C CA . SER A 1 194 ? -3.632 1.968 -12.464 1.00 93.94 194 SER A CA 1
ATOM 1503 C C . SER A 1 194 ? -4.210 0.772 -11.703 1.00 93.94 194 SER A C 1
ATOM 1505 O O . SER A 1 194 ? -5.428 0.666 -11.585 1.00 93.94 194 SER A O 1
ATOM 1507 N N . ILE A 1 195 ? -3.365 -0.147 -11.225 1.00 93.06 195 ILE A N 1
ATOM 1508 C CA . ILE A 1 195 ? -3.794 -1.283 -10.394 1.00 93.06 195 ILE A CA 1
ATOM 1509 C C . ILE A 1 195 ? -3.823 -0.915 -8.906 1.00 93.06 195 ILE A C 1
ATOM 1511 O O . ILE A 1 195 ? -4.623 -1.489 -8.163 1.00 93.06 195 ILE A O 1
ATOM 1515 N N . MET A 1 196 ? -2.930 -0.016 -8.483 1.00 92.31 196 MET A N 1
ATOM 1516 C CA . MET A 1 196 ? -2.841 0.485 -7.106 1.00 92.31 196 MET A CA 1
ATOM 1517 C C . MET A 1 196 ? -4.091 1.254 -6.681 1.00 92.31 196 MET A C 1
ATOM 1519 O O . MET A 1 196 ? -4.535 1.024 -5.531 1.00 92.31 196 MET A O 1
#

Secondary structure (DSSP, 8-state):
--SHHHHHHHHHHH----HHHHHHHHHHHHHHHHHHHSTT--EEEEEEEEEEE-TTS-EEEEEEETTEEHHHHHHHHHHH--SHHHHHHHHHHHHHHHHHHHH--TT-EEEEEEPPPPTTTS-HHHHHHTT-SS-EEEEEEEEEE-TTS-EEEEEEEEEEE-S--HHHHHHHHH-TTSTTSS----S-TT-STTT-

Radius of gyration: 17.7 Å; chains: 1; bounding box: 45×41×43 Å

pLDDT: mean 80.98, std 16.56, range [38.53, 96.25]